Protein AF-A0A1E5V3C4-F1 (afdb_monomer)

Foldseek 3Di:
DEDLLLLQLLLLVLVVLCCQAFVDVQRKDQQAQAPVQFDADPVGRTDGHDSVVMDGDHPPDQWDPDQDPPDGYDPLLAQPCCVPRVIGGLLSVLQSSLLSLLCSFQVADQQDGPLDDPPDRHGSLVVCVVCVVVVNNLVSGHPVHDDPPCSVLSVQSNVLSNLSNDNDSVSRDGSVVSSVSSVVSSVVVPPPPPCDDDGDDDDDDDDDDDDDDDDDDD

pLDDT: mean 85.02, std 18.72, range [31.5, 98.81]

Secondary structure (DSSP, 8-state):
--HHHHHHHHHHHHHHHHIIIIISSSEEE-S--SGGGEEE-TT--EEE--GGG-EEEPTT-SSB-----S--SSTTTS-TTHHHH--B-HHHHHHHHHHHHHHHHH--BTTB-TTS-TT--S-HHHHHHHHHHTT-GGGGS-TTT--TTTHHHHHHHHHHHHHHT-SSGGGSPPHHHHHHHHHHHTGGGT---TT---PPP---S-------------

Solvent-accessible surface area (backbone atoms only — not comparable to full-atom values): 12877 Å² total; per-residue (Å²): 135,58,58,72,60,47,51,48,33,52,31,37,44,28,46,56,52,18,40,31,58,72,66,42,85,57,22,41,42,48,54,36,45,43,68,88,24,50,42,65,50,99,84,56,52,42,40,86,49,68,62,87,66,37,45,76,38,60,86,86,53,86,53,44,90,50,86,57,93,76,82,58,46,51,87,63,26,56,39,78,55,42,85,76,65,50,48,53,38,69,47,38,41,32,19,7,46,14,45,40,42,44,29,62,52,32,73,40,44,45,69,47,49,83,89,50,63,92,85,64,84,58,37,38,68,55,50,50,52,51,26,50,77,68,77,40,51,76,76,54,49,32,75,90,57,63,54,96,92,38,56,70,49,53,53,52,51,50,51,53,18,52,40,23,52,43,85,54,56,88,73,22,59,53,44,57,55,49,23,53,56,43,44,62,66,43,58,91,70,62,70,83,70,89,74,68,87,80,73,78,80,82,83,76,78,84,84,88,82,79,95,79,82,89,80,82,83,135

Organism: NCBI:txid888268

Structure (mmCIF, N/CA/C/O backbone):
data_AF-A0A1E5V3C4-F1
#
_entry.id   AF-A0A1E5V3C4-F1
#
loop_
_atom_site.group_PDB
_atom_site.id
_atom_site.type_symbol
_atom_site.label_atom_id
_atom_site.label_alt_id
_atom_site.label_comp_id
_atom_site.label_asym_id
_atom_site.label_entity_id
_atom_site.label_seq_id
_atom_site.pdbx_PDB_ins_code
_atom_site.Cartn_x
_atom_site.Cartn_y
_atom_site.Cartn_z
_atom_site.occupancy
_atom_site.B_iso_or_equiv
_atom_site.auth_seq_id
_atom_site.auth_comp_id
_atom_site.auth_asym_id
_atom_site.auth_atom_id
_atom_site.pdbx_PDB_model_num
ATOM 1 N N . MET A 1 1 ? -16.713 -3.053 4.150 1.00 86.44 1 MET A N 1
ATOM 2 C CA . MET A 1 1 ? -15.828 -4.227 4.036 1.00 86.44 1 MET A CA 1
ATOM 3 C C . MET A 1 1 ? -15.227 -4.478 5.402 1.00 86.44 1 MET A C 1
ATOM 5 O O . MET A 1 1 ? -14.669 -3.540 5.969 1.00 86.44 1 MET A O 1
ATOM 9 N N . ASP A 1 2 ? -15.422 -5.675 5.941 1.00 92.75 2 ASP A N 1
ATOM 10 C CA . ASP A 1 2 ? -14.877 -6.093 7.232 1.00 92.75 2 ASP A CA 1
ATOM 11 C C . ASP A 1 2 ? -13.377 -6.410 7.128 1.00 92.75 2 ASP A C 1
ATOM 13 O O . ASP A 1 2 ? -12.792 -6.429 6.042 1.00 92.75 2 ASP A O 1
ATOM 17 N N . TRP A 1 3 ? -12.733 -6.609 8.277 1.00 95.25 3 TRP A N 1
ATOM 18 C CA . TRP A 1 3 ? -11.285 -6.791 8.347 1.00 95.25 3 TRP A CA 1
ATOM 19 C C . TRP A 1 3 ? -10.759 -8.022 7.583 1.00 95.25 3 TRP A C 1
ATOM 21 O O . TRP A 1 3 ? -9.830 -7.847 6.790 1.00 95.25 3 TRP A O 1
ATOM 31 N N . PRO A 1 4 ? -11.334 -9.235 7.729 1.00 94.56 4 PRO A N 1
ATOM 32 C CA . PRO A 1 4 ? -10.811 -10.421 7.048 1.00 94.56 4 PRO A CA 1
ATOM 33 C C . PRO A 1 4 ? -10.769 -10.258 5.527 1.00 94.56 4 PRO A C 1
ATOM 35 O O . PRO A 1 4 ? -9.802 -10.663 4.884 1.00 94.56 4 PRO A O 1
ATOM 38 N N . LEU A 1 5 ? -11.783 -9.608 4.949 1.00 94.62 5 LEU A N 1
ATOM 39 C CA . LEU A 1 5 ? -11.832 -9.355 3.517 1.00 94.62 5 LEU A CA 1
ATOM 40 C C . LEU A 1 5 ? -10.774 -8.329 3.073 1.00 94.62 5 LEU A C 1
ATOM 42 O O . LEU A 1 5 ? -10.078 -8.565 2.087 1.00 94.62 5 LEU A O 1
ATOM 46 N N . ARG A 1 6 ? -10.574 -7.235 3.824 1.00 97.06 6 ARG A N 1
ATOM 47 C CA . ARG A 1 6 ? -9.495 -6.266 3.533 1.00 97.06 6 ARG A CA 1
ATOM 48 C C . ARG A 1 6 ? -8.113 -6.919 3.596 1.00 97.06 6 ARG A C 1
ATOM 50 O O . ARG A 1 6 ? -7.274 -6.672 2.730 1.00 97.06 6 ARG A O 1
ATOM 57 N N . LEU A 1 7 ? -7.896 -7.790 4.581 1.00 96.75 7 LEU A N 1
ATOM 58 C CA . LEU A 1 7 ? -6.654 -8.542 4.730 1.00 96.75 7 LEU A CA 1
ATOM 59 C C . LEU A 1 7 ? -6.430 -9.514 3.559 1.00 96.75 7 LEU A C 1
ATOM 61 O O . LEU A 1 7 ? -5.334 -9.535 3.001 1.00 96.75 7 LEU A O 1
ATOM 65 N N . ARG A 1 8 ? -7.465 -10.255 3.131 1.00 96.06 8 ARG A N 1
ATOM 66 C CA . ARG A 1 8 ? -7.409 -11.146 1.954 1.00 96.06 8 ARG A CA 1
ATOM 67 C C . ARG A 1 8 ? -7.017 -10.388 0.687 1.00 96.06 8 ARG A C 1
ATOM 69 O O . ARG A 1 8 ? -6.144 -10.846 -0.046 1.00 96.06 8 ARG A O 1
ATOM 76 N N . ILE A 1 9 ? -7.599 -9.207 0.464 1.00 97.44 9 ILE A N 1
ATOM 77 C CA . ILE A 1 9 ? -7.266 -8.344 -0.680 1.00 97.44 9 ILE A CA 1
ATOM 78 C C . ILE A 1 9 ? -5.795 -7.924 -0.633 1.00 97.44 9 ILE A C 1
ATOM 80 O O . ILE A 1 9 ? -5.084 -8.073 -1.626 1.00 97.44 9 ILE A O 1
ATOM 84 N N . GLY A 1 10 ? -5.315 -7.449 0.523 1.00 98.06 10 GLY A N 1
ATOM 85 C CA . GLY A 1 10 ? -3.912 -7.068 0.701 1.00 98.06 10 GLY A CA 1
ATOM 86 C C . GLY A 1 10 ? -2.947 -8.230 0.439 1.00 98.06 10 GLY A C 1
ATOM 87 O O . GLY A 1 10 ? -1.969 -8.067 -0.290 1.00 98.06 10 GLY A O 1
ATOM 88 N N . ILE A 1 11 ? -3.246 -9.419 0.974 1.00 97.75 11 ILE A N 1
ATOM 89 C CA . ILE A 1 11 ? -2.436 -10.631 0.778 1.00 97.75 11 ILE A CA 1
ATOM 90 C C . ILE A 1 11 ? -2.419 -11.055 -0.693 1.00 97.75 11 ILE A C 1
ATOM 92 O O . ILE A 1 11 ? -1.345 -11.293 -1.246 1.00 97.75 11 ILE A O 1
ATOM 96 N N . GLY A 1 12 ? -3.580 -11.144 -1.345 1.00 96.50 12 GLY A N 1
ATOM 97 C CA . GLY A 1 12 ? -3.661 -11.594 -2.734 1.00 96.50 12 GLY A CA 1
ATOM 98 C C . GLY A 1 12 ? -3.030 -10.601 -3.718 1.00 96.50 12 GLY A C 1
ATOM 99 O O . GLY A 1 12 ? -2.317 -11.012 -4.634 1.00 96.50 12 GLY A O 1
ATOM 100 N N . ALA A 1 13 ? -3.184 -9.294 -3.486 1.00 98.00 13 ALA A N 1
ATOM 101 C CA . ALA A 1 13 ? -2.491 -8.271 -4.268 1.00 98.00 13 ALA A CA 1
ATOM 102 C C . ALA A 1 13 ? -0.964 -8.337 -4.069 1.00 98.00 13 ALA A C 1
ATOM 104 O O . ALA A 1 13 ? -0.219 -8.298 -5.052 1.00 98.00 13 ALA A O 1
ATOM 105 N N . ALA A 1 14 ? -0.485 -8.525 -2.830 1.00 98.12 14 ALA A N 1
ATOM 106 C CA . ALA A 1 14 ? 0.939 -8.743 -2.567 1.00 98.12 14 ALA A CA 1
ATOM 107 C C . ALA A 1 14 ? 1.468 -9.989 -3.277 1.00 98.12 14 ALA A C 1
ATOM 109 O O . ALA A 1 14 ? 2.540 -9.938 -3.874 1.00 98.12 14 ALA A O 1
ATOM 110 N N . LYS A 1 15 ? 0.706 -11.087 -3.255 1.00 97.06 15 LYS A N 1
ATOM 111 C CA . LYS A 1 15 ? 1.045 -12.336 -3.942 1.00 97.06 15 LYS A CA 1
ATOM 112 C C . LYS A 1 15 ? 1.200 -12.124 -5.446 1.00 97.06 15 LYS A C 1
ATOM 114 O O . LYS A 1 15 ? 2.219 -12.503 -6.017 1.00 97.06 15 LYS A O 1
ATOM 119 N N . GLY A 1 16 ? 0.218 -11.489 -6.086 1.00 96.50 16 GLY A N 1
ATOM 120 C CA . GLY A 1 16 ? 0.270 -11.202 -7.520 1.00 96.50 16 GLY A CA 1
ATOM 121 C C . GLY A 1 16 ? 1.479 -10.342 -7.889 1.00 96.50 16 GLY A C 1
ATOM 122 O O . GLY A 1 16 ? 2.198 -10.646 -8.837 1.00 96.50 16 GLY A O 1
ATOM 123 N N . LEU A 1 17 ? 1.764 -9.302 -7.107 1.00 97.25 17 LEU A N 1
ATOM 124 C CA . LEU A 1 17 ? 2.879 -8.402 -7.389 1.00 97.25 17 LEU A CA 1
ATOM 125 C C . LEU A 1 17 ? 4.241 -9.044 -7.059 1.00 97.25 17 LEU A C 1
ATOM 127 O O . LEU A 1 17 ? 5.215 -8.832 -7.780 1.00 97.25 17 LEU A O 1
ATOM 131 N N . ALA A 1 18 ? 4.305 -9.907 -6.041 1.00 97.00 18 ALA A N 1
ATOM 132 C CA . ALA A 1 18 ? 5.476 -10.731 -5.762 1.00 97.00 18 ALA A CA 1
ATOM 133 C C . ALA A 1 18 ? 5.775 -11.697 -6.919 1.00 97.00 18 ALA A C 1
ATOM 135 O O . ALA A 1 18 ? 6.933 -11.815 -7.318 1.00 97.00 18 ALA A O 1
ATOM 136 N N . TYR A 1 19 ? 4.751 -12.316 -7.514 1.00 96.06 19 TYR A N 1
ATOM 137 C CA . TYR A 1 19 ? 4.909 -13.153 -8.707 1.00 96.06 19 TYR A CA 1
ATOM 138 C C . TYR A 1 19 ? 5.533 -12.368 -9.873 1.00 96.06 19 TYR A C 1
ATOM 140 O O . TYR A 1 19 ? 6.520 -12.812 -10.464 1.00 96.06 19 TYR A O 1
ATOM 148 N N . LEU A 1 20 ? 5.027 -11.160 -10.150 1.00 94.94 20 LEU A N 1
ATOM 149 C CA . LEU A 1 20 ? 5.551 -10.286 -11.209 1.00 94.94 20 LEU A CA 1
ATOM 150 C C . LEU A 1 20 ? 7.029 -9.919 -11.005 1.00 94.94 20 LEU A C 1
ATOM 152 O O . LEU A 1 20 ? 7.802 -9.893 -11.965 1.00 94.94 20 LEU A O 1
ATOM 156 N N . HIS A 1 21 ? 7.429 -9.633 -9.764 1.00 93.94 21 HIS A N 1
ATOM 157 C CA . HIS A 1 21 ? 8.784 -9.171 -9.442 1.00 93.94 21 HIS A CA 1
ATOM 158 C C . HIS A 1 21 ? 9.803 -10.297 -9.279 1.00 93.94 21 HIS A C 1
ATOM 160 O O . HIS A 1 21 ? 10.982 -10.084 -9.561 1.00 93.94 21 HIS A O 1
ATOM 166 N N . HIS A 1 22 ? 9.382 -11.459 -8.782 1.00 92.88 22 HIS A N 1
ATOM 167 C CA . HIS A 1 22 ? 10.299 -12.495 -8.297 1.00 92.88 22 HIS A CA 1
ATOM 168 C C . HIS A 1 22 ? 10.196 -13.825 -9.048 1.00 92.88 22 HIS A C 1
ATOM 170 O O . HIS A 1 22 ? 11.161 -14.585 -9.032 1.00 92.88 22 HIS A O 1
ATOM 176 N N . THR A 1 23 ? 9.069 -14.108 -9.706 1.00 91.31 23 THR A N 1
ATOM 177 C CA . THR A 1 23 ? 8.834 -15.389 -10.393 1.00 91.31 23 THR A CA 1
ATOM 178 C C . THR A 1 23 ? 8.856 -15.240 -11.913 1.00 91.31 23 THR A C 1
ATOM 180 O O . THR A 1 23 ? 9.397 -16.104 -12.600 1.00 91.31 23 THR A O 1
ATOM 183 N N . CYS A 1 24 ? 8.328 -14.140 -12.457 1.00 90.75 24 CYS A N 1
ATOM 184 C CA . CYS A 1 24 ? 8.414 -13.865 -13.891 1.00 90.75 24 CYS A CA 1
ATOM 185 C C . CYS A 1 24 ? 9.869 -13.682 -14.355 1.00 90.75 24 CYS A C 1
ATOM 187 O O . CYS A 1 24 ? 10.650 -12.953 -13.737 1.00 90.75 24 CYS A O 1
ATOM 189 N N . ASN A 1 25 ? 10.205 -14.289 -15.497 1.00 87.25 25 ASN A N 1
ATOM 190 C CA . ASN A 1 25 ? 11.476 -14.097 -16.186 1.00 87.25 25 ASN A CA 1
ATOM 191 C C . ASN A 1 25 ? 11.227 -13.800 -17.679 1.00 87.25 25 ASN A C 1
ATOM 193 O O . ASN A 1 25 ? 10.811 -14.709 -18.400 1.00 87.25 25 ASN A O 1
ATOM 197 N N . PRO A 1 26 ? 11.475 -12.568 -18.165 1.00 87.75 26 PRO A N 1
ATOM 198 C CA . PRO A 1 26 ? 11.986 -11.400 -17.433 1.00 87.75 26 PRO A CA 1
ATOM 199 C C . PRO A 1 26 ? 11.013 -10.862 -16.368 1.00 87.75 26 PRO A C 1
ATOM 201 O O . PRO A 1 26 ? 9.799 -11.051 -16.468 1.00 87.75 26 PRO A O 1
ATOM 204 N N . ARG A 1 27 ? 11.549 -10.168 -15.353 1.00 89.88 27 ARG A N 1
ATOM 205 C CA . ARG A 1 27 ? 10.743 -9.564 -14.274 1.00 89.88 27 ARG A CA 1
ATOM 206 C C . ARG A 1 27 ? 9.827 -8.484 -14.842 1.00 89.88 27 ARG A C 1
ATOM 208 O O . ARG A 1 27 ? 10.223 -7.760 -15.753 1.00 89.88 27 ARG A O 1
ATOM 215 N N . VAL A 1 28 ? 8.636 -8.324 -14.274 1.00 92.56 28 VAL A N 1
ATOM 216 C CA . VAL A 1 28 ? 7.643 -7.340 -14.731 1.00 92.56 28 VAL A CA 1
ATOM 217 C C . VAL A 1 28 ? 7.507 -6.222 -13.700 1.00 92.56 28 VAL A C 1
ATOM 219 O O . VAL A 1 28 ? 7.137 -6.484 -12.562 1.00 92.56 28 VAL A O 1
ATOM 222 N N . LEU A 1 29 ? 7.758 -4.971 -14.097 1.00 92.19 29 LEU A N 1
ATOM 223 C CA . LEU A 1 29 ? 7.368 -3.789 -13.317 1.00 92.19 29 LEU A CA 1
ATOM 224 C C . LEU A 1 29 ? 5.994 -3.319 -13.755 1.00 92.19 29 LEU A C 1
ATOM 226 O O . LEU A 1 29 ? 5.799 -3.086 -14.946 1.00 92.19 29 LEU A O 1
ATOM 230 N N . HIS A 1 30 ? 5.076 -3.127 -12.812 1.00 93.81 30 HIS A N 1
ATOM 231 C CA . HIS A 1 30 ? 3.715 -2.690 -13.101 1.00 93.81 30 HIS A CA 1
ATOM 232 C C . HIS A 1 30 ? 3.638 -1.181 -13.363 1.00 93.81 30 HIS A C 1
ATOM 234 O O . HIS A 1 30 ? 3.033 -0.746 -14.339 1.00 93.81 30 HIS A O 1
ATOM 240 N N . ARG A 1 31 ? 4.292 -0.372 -12.517 1.00 91.62 31 ARG A N 1
ATOM 241 C CA . ARG A 1 31 ? 4.426 1.098 -12.598 1.00 91.62 31 ARG A CA 1
ATOM 242 C C . ARG A 1 31 ? 3.137 1.911 -12.429 1.00 91.62 31 ARG A C 1
ATOM 244 O O . ARG A 1 31 ? 3.209 3.138 -12.382 1.00 91.62 31 ARG A O 1
ATOM 251 N N . ASN A 1 32 ? 1.988 1.246 -12.322 1.00 91.31 32 ASN A N 1
ATOM 252 C CA . ASN A 1 32 ? 0.683 1.860 -12.062 1.00 91.31 32 ASN A CA 1
ATOM 253 C C . ASN A 1 32 ? -0.120 1.122 -10.979 1.00 91.31 32 ASN A C 1
ATOM 255 O O . ASN A 1 32 ? -1.287 0.814 -11.175 1.00 91.31 32 ASN A O 1
ATOM 259 N N . ILE A 1 33 ? 0.505 0.713 -9.874 1.00 96.56 33 ILE A N 1
ATOM 260 C CA . ILE A 1 33 ? -0.264 0.073 -8.795 1.00 96.56 33 ILE A CA 1
ATOM 261 C C . ILE A 1 33 ? -1.124 1.133 -8.094 1.00 96.56 33 ILE A C 1
ATOM 263 O O . ILE A 1 33 ? -0.617 2.161 -7.657 1.00 96.56 33 ILE A O 1
ATOM 267 N N . SER A 1 34 ? -2.425 0.871 -7.997 1.00 96.38 34 SER A N 1
ATOM 268 C CA . SER A 1 34 ? -3.397 1.664 -7.238 1.00 96.38 34 SER A CA 1
ATOM 269 C C . SER A 1 34 ? -4.603 0.797 -6.871 1.00 96.38 34 SER A C 1
ATOM 271 O O . SER A 1 34 ? -4.763 -0.298 -7.423 1.00 96.38 34 SER A O 1
ATOM 273 N N . SER A 1 35 ? -5.493 1.285 -6.002 1.00 96.19 35 SER A N 1
ATOM 274 C CA . SER A 1 35 ? -6.746 0.581 -5.697 1.00 96.19 35 SER A CA 1
ATOM 275 C C . SER A 1 35 ? -7.656 0.407 -6.923 1.00 96.19 35 SER A C 1
ATOM 277 O O . SER A 1 35 ? -8.392 -0.572 -6.997 1.00 96.19 35 SER A O 1
ATOM 279 N N . LYS A 1 36 ? -7.557 1.278 -7.941 1.00 95.19 36 LYS A N 1
ATOM 280 C CA . LYS A 1 36 ? -8.301 1.149 -9.213 1.00 95.19 36 LYS A CA 1
ATOM 281 C C . LYS A 1 36 ? -7.826 -0.026 -10.070 1.00 95.19 36 LYS A C 1
ATOM 283 O O . LYS A 1 36 ? -8.580 -0.521 -10.901 1.00 95.19 36 LYS A O 1
ATOM 288 N N . CYS A 1 37 ? -6.576 -0.444 -9.884 1.00 94.50 37 CYS A N 1
ATOM 289 C CA . CYS A 1 37 ? -5.932 -1.491 -10.672 1.00 94.50 37 CYS A CA 1
ATOM 290 C C . CYS A 1 37 ? -6.059 -2.874 -10.014 1.00 94.50 37 CYS A C 1
ATOM 292 O O . CYS A 1 37 ? -5.666 -3.870 -10.621 1.00 94.50 37 CYS A O 1
ATOM 294 N N . ILE A 1 38 ? -6.601 -2.953 -8.794 1.00 96.81 38 ILE A N 1
ATOM 295 C CA . ILE A 1 38 ? -6.857 -4.205 -8.074 1.00 96.81 38 ILE A CA 1
ATOM 296 C C . ILE A 1 38 ? -8.356 -4.485 -8.147 1.00 96.81 38 ILE A C 1
ATOM 298 O O . ILE A 1 38 ? -9.151 -3.944 -7.383 1.00 96.81 38 ILE A O 1
ATOM 302 N N . LEU A 1 39 ? -8.740 -5.322 -9.107 1.00 97.31 39 LEU A N 1
ATOM 303 C CA . LEU A 1 39 ? -10.125 -5.737 -9.305 1.00 97.31 39 LEU A CA 1
ATOM 304 C C . LEU A 1 39 ? -10.455 -6.902 -8.378 1.00 97.31 39 LEU A C 1
ATOM 306 O O . LEU A 1 39 ? -9.569 -7.670 -8.019 1.00 97.31 39 LEU A O 1
ATOM 310 N N . LEU A 1 40 ? -11.725 -7.050 -8.021 1.00 96.25 40 LEU A N 1
ATOM 311 C CA . LEU A 1 40 ? -12.220 -8.178 -7.236 1.00 96.25 40 LEU A CA 1
ATOM 312 C C . LEU A 1 40 ? -13.148 -9.004 -8.125 1.00 96.25 40 LEU A C 1
ATOM 314 O O . LEU A 1 40 ? -13.996 -8.426 -8.808 1.00 96.25 40 LEU A O 1
ATOM 318 N N . ASP A 1 41 ? -12.963 -10.321 -8.144 1.00 94.25 41 ASP A N 1
ATOM 319 C CA . ASP A 1 41 ? -13.917 -11.234 -8.781 1.00 94.25 41 ASP A CA 1
ATOM 320 C C . ASP A 1 41 ? -15.113 -11.546 -7.858 1.00 94.25 41 ASP A C 1
ATOM 322 O O . ASP A 1 41 ? -15.246 -10.969 -6.774 1.00 94.25 41 ASP A O 1
ATOM 326 N N . ASP A 1 42 ? -16.002 -12.439 -8.301 1.00 93.50 42 ASP A N 1
ATOM 327 C CA . ASP A 1 42 ? -17.227 -12.802 -7.573 1.00 93.50 42 ASP A CA 1
ATOM 328 C C . ASP A 1 42 ? -16.945 -13.437 -6.195 1.00 93.50 42 ASP A C 1
ATOM 330 O O . ASP A 1 42 ? -17.777 -13.345 -5.291 1.00 93.50 42 ASP A O 1
ATOM 334 N N . ASP A 1 43 ? -15.755 -14.019 -6.006 1.00 90.00 43 ASP A N 1
ATOM 335 C CA . ASP A 1 43 ? -15.293 -14.603 -4.740 1.00 90.00 43 ASP A CA 1
ATOM 336 C C . ASP A 1 43 ? -14.475 -13.614 -3.892 1.00 90.00 43 ASP A C 1
ATOM 338 O O . ASP A 1 43 ? -13.926 -13.976 -2.840 1.00 90.00 43 ASP A O 1
ATOM 342 N N . TYR A 1 44 ? -14.405 -12.356 -4.334 1.00 8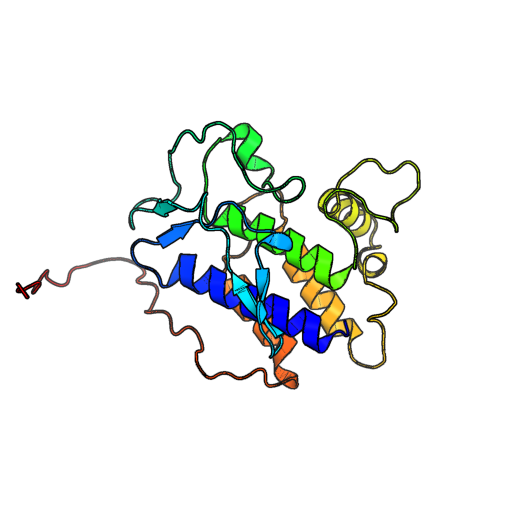9.56 44 TYR A N 1
ATOM 343 C CA . TYR A 1 44 ? -13.557 -11.294 -3.809 1.00 89.56 44 TYR A CA 1
ATOM 344 C C . TYR A 1 44 ? -12.053 -11.618 -3.816 1.00 89.56 44 TYR A C 1
ATOM 346 O O . TYR A 1 44 ? -11.294 -11.111 -2.980 1.00 89.56 44 TYR A O 1
ATOM 354 N N . GLU A 1 45 ? -11.594 -12.445 -4.753 1.00 91.44 45 GLU A N 1
ATOM 355 C CA . GLU A 1 45 ? -10.166 -12.642 -4.979 1.00 91.44 45 GLU A CA 1
ATOM 356 C C . GLU A 1 45 ? -9.588 -11.454 -5.768 1.00 91.44 45 GLU A C 1
ATOM 358 O O . GLU A 1 45 ? -10.102 -11.105 -6.839 1.00 91.44 45 GLU A O 1
ATOM 363 N N . PRO A 1 46 ? -8.510 -10.812 -5.276 1.00 95.25 46 PRO A N 1
ATOM 364 C CA . PRO A 1 46 ? -7.916 -9.669 -5.953 1.00 95.25 46 PRO A CA 1
ATOM 365 C C . PRO A 1 46 ? -7.169 -10.086 -7.228 1.00 95.25 46 PRO A C 1
ATOM 367 O O . PRO A 1 46 ? -6.358 -11.015 -7.228 1.00 95.25 46 PRO A O 1
ATOM 370 N N . LYS A 1 47 ? -7.384 -9.345 -8.317 1.00 96.06 47 LYS A N 1
ATOM 371 C CA . LYS A 1 47 ? -6.693 -9.486 -9.605 1.00 96.06 47 LYS A CA 1
ATOM 372 C C . LYS A 1 47 ? -6.018 -8.168 -9.972 1.00 96.06 47 LYS A C 1
ATOM 374 O O . LYS A 1 47 ? -6.668 -7.125 -10.031 1.00 96.06 47 LYS A O 1
ATOM 379 N N . ILE A 1 48 ? -4.717 -8.218 -10.248 1.00 96.88 48 ILE A N 1
ATOM 380 C CA . ILE A 1 48 ? -3.968 -7.059 -10.749 1.00 96.88 48 ILE A CA 1
ATOM 381 C C . ILE A 1 48 ? -4.328 -6.843 -12.223 1.00 96.88 48 ILE A C 1
ATOM 383 O O . ILE A 1 48 ? -4.353 -7.790 -13.010 1.00 96.88 48 ILE A O 1
ATOM 387 N N . SER A 1 49 ? -4.606 -5.598 -12.587 1.00 96.00 49 SER A N 1
ATOM 388 C CA . SER A 1 49 ? -5.017 -5.158 -13.921 1.00 96.00 49 SER A CA 1
ATOM 389 C C . SER A 1 49 ? -4.282 -3.874 -14.323 1.00 96.00 49 SER A C 1
ATOM 391 O O . SER A 1 49 ? -3.534 -3.3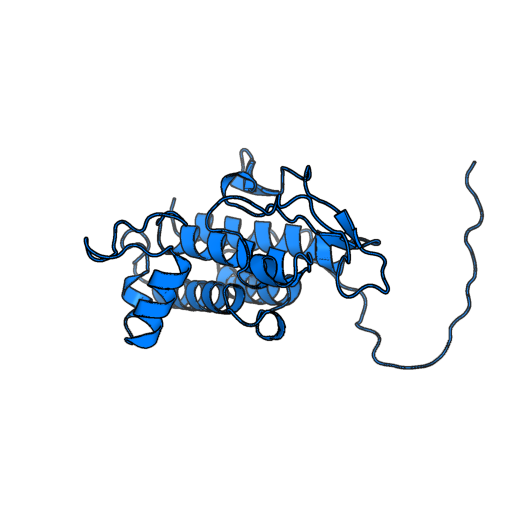19 -13.529 1.00 96.00 49 SER A O 1
ATOM 393 N N . ASP A 1 50 ? -4.526 -3.386 -15.541 1.00 92.00 50 ASP A N 1
ATOM 394 C CA . ASP A 1 50 ? -3.952 -2.139 -16.072 1.00 92.00 50 ASP A CA 1
ATOM 395 C C . ASP A 1 50 ? -2.417 -2.139 -16.236 1.00 92.00 50 ASP A C 1
ATOM 397 O O . ASP A 1 50 ? -1.675 -1.272 -15.770 1.00 92.00 50 ASP A O 1
ATOM 401 N N . PHE A 1 51 ? -1.935 -3.114 -17.007 1.00 92.38 51 PHE A N 1
ATOM 402 C CA . PHE A 1 51 ? -0.528 -3.256 -17.385 1.00 92.38 51 PHE A CA 1
ATOM 403 C C . PHE A 1 51 ? -0.084 -2.281 -18.499 1.00 92.38 51 PHE A C 1
ATOM 405 O O . PHE A 1 51 ? 0.967 -2.486 -19.106 1.00 92.38 51 PHE A O 1
ATOM 412 N N . GLY A 1 52 ? -0.837 -1.212 -18.799 1.00 87.19 52 GLY A N 1
ATOM 413 C CA . GLY A 1 52 ? -0.506 -0.276 -19.888 1.00 87.19 52 GLY A CA 1
ATOM 414 C C . GLY A 1 52 ? 0.851 0.421 -19.704 1.00 87.19 52 GLY A C 1
ATOM 415 O O . GLY A 1 52 ? 1.598 0.656 -20.661 1.00 87.19 52 GLY A O 1
ATOM 416 N N . LEU A 1 53 ? 1.226 0.676 -18.447 1.00 84.81 53 LEU A N 1
ATOM 417 C CA . LEU A 1 53 ? 2.538 1.216 -18.084 1.00 84.81 53 LEU A CA 1
ATOM 418 C C . LEU A 1 53 ? 3.573 0.131 -17.759 1.00 84.81 53 LEU A C 1
ATOM 420 O O . LEU A 1 53 ? 4.744 0.464 -17.550 1.00 84.81 53 LEU A O 1
ATOM 424 N N . ALA A 1 54 ? 3.198 -1.149 -17.768 1.00 89.81 54 ALA A N 1
ATOM 425 C CA . ALA A 1 54 ? 4.086 -2.218 -17.346 1.00 89.81 54 ALA A CA 1
ATOM 426 C C . ALA A 1 54 ? 5.273 -2.399 -18.301 1.00 89.81 54 ALA A C 1
ATOM 428 O O . ALA A 1 54 ? 5.189 -2.117 -19.502 1.00 89.81 54 ALA A O 1
ATOM 429 N N . ARG A 1 55 ? 6.416 -2.839 -17.773 1.00 88.12 55 ARG A N 1
ATOM 430 C CA . ARG A 1 55 ? 7.649 -3.051 -18.546 1.00 88.12 55 ARG A CA 1
ATOM 431 C C . ARG A 1 55 ? 8.392 -4.288 -18.062 1.00 88.12 55 ARG A C 1
ATOM 433 O O . ARG A 1 55 ? 8.404 -4.582 -16.870 1.00 88.12 55 ARG A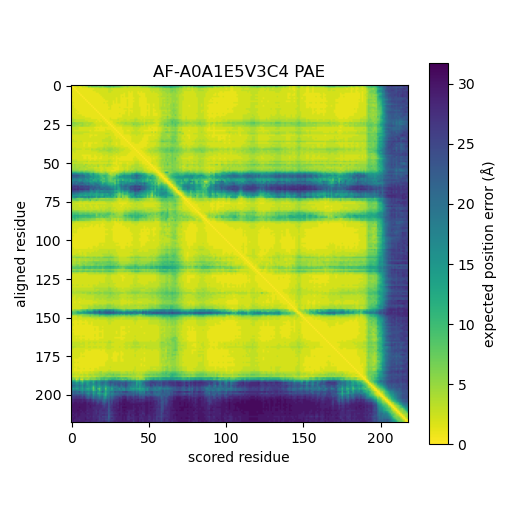 O 1
ATOM 440 N N . LEU A 1 56 ? 9.043 -4.970 -18.999 1.00 86.94 56 LEU A N 1
ATOM 441 C CA . LEU A 1 56 ? 9.932 -6.090 -18.710 1.00 86.94 56 LEU A CA 1
ATOM 442 C C . LEU A 1 56 ? 11.313 -5.551 -18.323 1.00 86.94 56 LEU A C 1
ATOM 444 O O . LEU A 1 56 ? 11.857 -4.703 -19.028 1.00 86.94 56 LEU A O 1
ATOM 448 N N . MET A 1 57 ? 11.870 -6.034 -17.216 1.00 80.06 57 MET A N 1
ATOM 449 C CA . MET A 1 57 ? 13.250 -5.769 -16.814 1.00 80.06 57 MET A CA 1
ATOM 450 C C . MET A 1 57 ? 14.155 -6.882 -17.309 1.00 80.06 57 MET A C 1
ATOM 452 O O . MET A 1 57 ? 13.841 -8.057 -17.099 1.00 80.06 57 MET A O 1
ATOM 456 N N . ASN A 1 58 ? 15.311 -6.539 -17.879 1.00 73.25 58 ASN A N 1
ATOM 457 C CA . ASN A 1 58 ? 16.310 -7.572 -18.117 1.00 73.25 58 ASN A CA 1
ATOM 458 C C . ASN A 1 58 ? 16.738 -8.179 -16.771 1.00 73.25 58 ASN A C 1
ATOM 460 O O . ASN A 1 58 ? 16.836 -7.451 -15.781 1.00 73.25 58 ASN A O 1
ATOM 464 N N . PRO A 1 59 ? 17.044 -9.486 -16.710 1.00 64.81 59 PRO A N 1
ATOM 465 C CA . PRO A 1 59 ? 17.383 -10.161 -15.454 1.00 64.81 59 PRO A CA 1
ATOM 466 C C . PRO A 1 59 ? 18.589 -9.569 -14.705 1.00 64.81 59 PRO A C 1
ATOM 468 O O . PRO A 1 59 ? 18.704 -9.748 -13.495 1.00 64.81 59 PRO A O 1
ATOM 471 N N . ILE A 1 60 ? 19.478 -8.877 -15.427 1.00 66.50 60 ILE A N 1
ATOM 472 C CA . ILE A 1 60 ? 20.711 -8.265 -14.907 1.00 66.50 60 ILE A CA 1
ATOM 473 C C . ILE A 1 60 ? 20.453 -6.835 -14.391 1.00 66.50 60 ILE A C 1
ATOM 475 O O . ILE A 1 60 ? 21.217 -6.311 -13.580 1.00 66.50 60 ILE A O 1
ATOM 479 N N . ASP A 1 61 ? 19.356 -6.204 -14.814 1.00 67.50 61 ASP A N 1
ATOM 480 C CA . ASP A 1 61 ? 19.063 -4.817 -14.479 1.00 67.50 61 ASP A CA 1
ATOM 481 C C . ASP A 1 61 ? 18.453 -4.710 -13.073 1.00 67.50 61 ASP A C 1
ATOM 483 O O . ASP A 1 61 ? 17.485 -5.386 -12.720 1.00 67.50 61 ASP A O 1
ATOM 487 N N . THR A 1 62 ? 18.985 -3.800 -12.256 1.00 67.25 62 THR A N 1
ATOM 488 C CA . THR A 1 62 ? 18.399 -3.460 -10.943 1.00 67.25 62 THR A CA 1
ATOM 489 C C . THR A 1 62 ? 17.318 -2.379 -11.041 1.00 67.25 62 THR A C 1
ATOM 491 O O . THR A 1 62 ? 16.573 -2.145 -10.088 1.00 67.25 62 THR A O 1
ATOM 494 N N . HIS A 1 63 ? 17.223 -1.716 -12.192 1.00 64.00 63 HIS A N 1
ATOM 495 C CA . HIS A 1 63 ? 16.316 -0.611 -12.485 1.00 64.00 63 HIS A CA 1
ATOM 496 C C . HIS A 1 63 ? 16.082 -0.522 -13.995 1.00 64.00 63 HIS A C 1
ATOM 498 O O . HIS A 1 63 ? 16.940 -0.920 -14.777 1.00 64.00 63 HIS A O 1
ATOM 504 N N . LEU A 1 64 ? 14.941 0.030 -14.414 1.00 62.19 64 LEU A N 1
ATOM 505 C CA . LEU A 1 64 ? 14.746 0.391 -15.816 1.00 62.19 64 LEU A CA 1
ATOM 506 C C . LEU A 1 64 ? 15.216 1.823 -16.045 1.00 62.19 64 LEU A C 1
ATOM 508 O O . LEU A 1 64 ? 14.575 2.779 -15.605 1.00 62.19 64 LEU A O 1
ATOM 512 N N . SER A 1 65 ? 16.302 1.961 -16.804 1.00 55.38 65 SER A N 1
ATOM 513 C CA . SER A 1 65 ? 16.822 3.231 -17.333 1.00 55.38 65 SER A CA 1
ATOM 514 C C . SER A 1 65 ? 15.970 3.779 -18.484 1.00 55.38 65 SER A C 1
ATOM 516 O O . SER A 1 65 ? 16.488 4.334 -19.450 1.00 55.38 65 SER A O 1
ATOM 518 N N . THR A 1 66 ? 14.654 3.585 -18.443 1.00 52.44 66 THR A N 1
ATOM 519 C CA . THR A 1 66 ? 13.756 4.154 -19.444 1.00 52.44 66 THR A CA 1
ATOM 520 C C . THR A 1 66 ? 13.363 5.548 -18.995 1.00 52.44 66 THR A C 1
ATOM 522 O O . THR A 1 66 ? 12.686 5.680 -17.978 1.00 52.44 66 THR A O 1
ATOM 525 N N . PHE A 1 67 ? 13.746 6.568 -19.769 1.00 47.97 67 PHE A N 1
ATOM 526 C CA . PHE A 1 67 ? 13.063 7.859 -19.760 1.00 47.97 67 PHE A CA 1
ATOM 527 C C . PHE A 1 67 ? 11.576 7.580 -19.986 1.00 47.97 67 PHE A C 1
ATOM 529 O O . PHE A 1 67 ? 11.147 7.211 -21.078 1.00 47.97 67 PHE A O 1
ATOM 536 N N . VAL A 1 68 ? 10.799 7.659 -18.916 1.00 52.22 68 VAL A N 1
ATOM 537 C CA . VAL A 1 68 ? 9.347 7.634 -18.994 1.00 52.22 68 VAL A CA 1
ATOM 538 C C . VAL A 1 68 ? 8.919 9.055 -19.344 1.00 52.22 68 VAL A C 1
ATOM 540 O O . VAL A 1 68 ? 9.472 9.995 -18.777 1.00 52.22 68 VAL A O 1
ATOM 543 N N . ASN A 1 69 ? 7.942 9.241 -20.234 1.00 55.31 69 ASN A N 1
ATOM 544 C CA . ASN A 1 69 ? 7.411 10.555 -20.639 1.00 55.31 69 ASN A CA 1
ATOM 545 C C . ASN A 1 69 ? 6.676 11.315 -19.502 1.00 55.31 69 ASN A C 1
ATOM 547 O O . ASN A 1 69 ? 5.684 11.990 -19.744 1.00 55.31 69 ASN A O 1
ATOM 551 N N . GLY A 1 70 ? 7.111 11.186 -18.246 1.00 57.78 70 GLY A N 1
ATOM 552 C CA . GLY A 1 70 ? 6.449 11.747 -17.067 1.00 57.78 70 GLY A CA 1
ATOM 553 C C . GLY A 1 70 ? 5.222 10.960 -16.595 1.00 57.78 70 GLY A C 1
ATOM 554 O O . GLY A 1 70 ? 4.652 11.302 -15.566 1.00 57.78 70 GLY A O 1
ATOM 555 N N . GLU A 1 71 ? 4.829 9.896 -17.298 1.00 65.31 71 GLU A N 1
ATOM 556 C CA . GLU A 1 71 ? 3.679 9.052 -16.951 1.00 65.31 71 GLU A CA 1
ATOM 557 C C . GLU A 1 71 ? 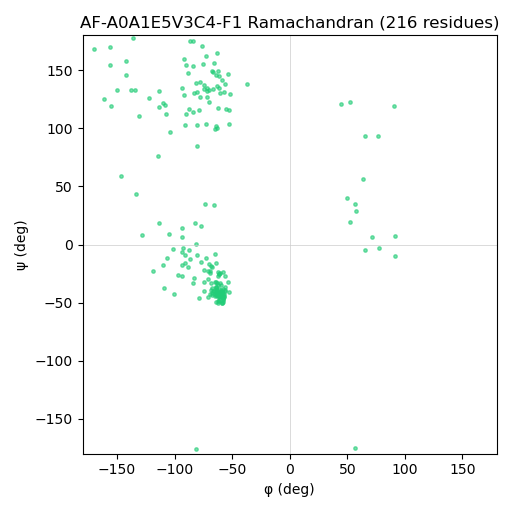4.051 8.036 -15.858 1.00 65.31 71 GLU A C 1
ATOM 559 O O . GLU A 1 71 ? 4.436 6.893 -16.131 1.00 65.31 71 GLU A O 1
ATOM 564 N N . PHE A 1 72 ? 3.973 8.469 -14.600 1.00 65.62 72 PHE A N 1
ATOM 565 C CA . PHE A 1 72 ? 4.063 7.585 -13.442 1.00 65.62 72 PHE A CA 1
ATOM 566 C C . PHE A 1 72 ? 2.738 7.558 -12.705 1.00 65.62 72 PHE A C 1
ATOM 568 O O . PHE A 1 72 ? 2.347 8.576 -12.143 1.00 65.62 72 PHE A O 1
ATOM 575 N N . GLY A 1 73 ? 2.143 6.367 -12.645 1.00 73.50 73 GLY A N 1
ATOM 576 C CA . GLY A 1 73 ? 1.116 6.012 -11.678 1.00 73.50 73 GLY A CA 1
ATOM 577 C C . GLY A 1 73 ? -0.130 6.897 -11.643 1.00 73.50 73 GLY A C 1
ATOM 578 O O . GLY A 1 73 ? -0.316 7.830 -12.422 1.00 73.50 73 GLY A O 1
ATOM 579 N N . ASP A 1 74 ? -0.981 6.597 -10.671 1.00 83.38 74 ASP A N 1
ATOM 580 C CA . ASP A 1 74 ? -2.095 7.448 -10.276 1.00 83.38 74 ASP A CA 1
ATOM 581 C C . ASP A 1 74 ? -1.656 8.428 -9.171 1.00 83.38 74 ASP A C 1
ATOM 583 O O . ASP A 1 74 ? -0.717 8.172 -8.402 1.00 83.38 74 ASP A O 1
ATOM 587 N N . LEU A 1 75 ? -2.333 9.572 -9.073 1.00 86.38 75 LEU A N 1
ATOM 588 C CA . LEU A 1 75 ? -1.993 10.618 -8.111 1.00 86.38 75 LEU A CA 1
ATOM 589 C C . LEU A 1 75 ? -2.101 10.086 -6.671 1.00 86.38 75 LEU A C 1
ATOM 591 O O . LEU A 1 75 ? -3.111 9.504 -6.285 1.00 86.38 75 LEU A O 1
ATOM 595 N N . GLY A 1 76 ? -1.058 10.312 -5.867 1.00 91.88 76 GLY A N 1
ATOM 596 C CA . GLY A 1 76 ? -0.962 9.814 -4.488 1.00 91.88 76 GLY A CA 1
ATOM 597 C C . GLY A 1 76 ? -0.280 8.448 -4.340 1.00 91.88 76 GLY A C 1
ATOM 598 O O . GLY A 1 76 ? 0.058 8.082 -3.220 1.00 91.88 76 GLY A O 1
ATOM 599 N N . TYR A 1 77 ? -0.009 7.734 -5.440 1.00 95.00 77 TYR A N 1
ATOM 600 C CA . TYR A 1 77 ? 0.681 6.432 -5.431 1.00 95.00 77 TYR A CA 1
ATOM 601 C C . TYR A 1 77 ? 2.123 6.502 -5.933 1.00 95.00 77 TYR A C 1
ATOM 603 O O . TYR A 1 77 ? 2.874 5.533 -5.814 1.00 95.00 77 TYR A O 1
ATOM 611 N N . VAL A 1 78 ? 2.515 7.627 -6.531 1.00 92.12 78 VAL A N 1
ATOM 612 C CA . VAL A 1 78 ? 3.831 7.805 -7.148 1.00 92.12 78 VAL A CA 1
ATOM 613 C C . VAL A 1 78 ? 4.912 7.878 -6.077 1.00 92.12 78 VAL A C 1
ATOM 615 O O . VAL A 1 78 ? 4.884 8.752 -5.211 1.00 92.12 78 VAL A O 1
ATOM 618 N N . ALA A 1 79 ? 5.892 6.979 -6.167 1.00 92.81 79 ALA A N 1
ATOM 619 C CA . ALA A 1 79 ? 7.019 6.954 -5.249 1.00 92.81 79 ALA A CA 1
ATOM 620 C C . ALA A 1 79 ? 7.832 8.265 -5.332 1.00 92.81 79 ALA A C 1
ATOM 622 O O . ALA A 1 79 ? 8.134 8.731 -6.437 1.00 92.81 79 ALA A O 1
ATOM 623 N N . PRO A 1 80 ? 8.223 8.867 -4.194 1.00 92.38 80 PRO A N 1
ATOM 624 C CA . PRO A 1 80 ? 8.805 10.211 -4.160 1.00 92.38 80 PRO A CA 1
ATOM 625 C C . PRO A 1 80 ? 10.128 10.319 -4.930 1.00 92.38 80 PRO A C 1
ATOM 627 O O . PRO A 1 80 ? 10.470 11.381 -5.449 1.00 92.38 80 PRO A O 1
ATOM 630 N N . GLU A 1 81 ? 10.881 9.226 -5.055 1.00 89.31 81 GLU A N 1
ATOM 631 C CA . GLU A 1 81 ? 12.129 9.211 -5.809 1.00 89.31 81 GLU A CA 1
ATOM 632 C C . GLU A 1 81 ? 11.937 9.359 -7.324 1.00 89.31 81 GLU A C 1
ATOM 634 O O . GLU A 1 81 ? 12.865 9.820 -7.990 1.00 89.31 81 GLU A O 1
ATOM 639 N N . TYR A 1 82 ? 10.761 9.028 -7.875 1.00 85.69 82 TYR A N 1
ATOM 640 C CA . TYR A 1 82 ? 10.508 9.104 -9.319 1.00 85.69 82 TYR A CA 1
ATOM 641 C C . TYR A 1 82 ? 10.580 10.537 -9.843 1.00 85.69 82 TYR A C 1
ATOM 643 O O . TYR A 1 82 ? 11.082 10.746 -10.944 1.00 85.69 82 TYR A O 1
ATOM 651 N N . ALA A 1 83 ? 10.202 11.528 -9.029 1.00 79.94 83 ALA A N 1
ATOM 652 C CA . ALA A 1 83 ? 10.344 12.942 -9.375 1.00 79.94 83 ALA A CA 1
ATOM 653 C C . ALA A 1 83 ? 11.810 13.365 -9.591 1.00 79.94 83 ALA A C 1
ATOM 655 O O . ALA A 1 83 ? 12.079 14.326 -10.307 1.00 79.94 83 ALA A O 1
ATOM 656 N N . ARG A 1 84 ? 12.766 12.652 -8.978 1.00 79.62 84 ARG A N 1
ATOM 657 C CA . ARG A 1 84 ? 14.200 12.957 -9.058 1.00 79.62 84 ARG A CA 1
ATOM 658 C C . ARG A 1 84 ? 14.938 12.066 -10.049 1.00 79.62 84 ARG A C 1
ATOM 660 O O . ARG A 1 84 ? 15.838 12.540 -10.733 1.00 79.62 84 ARG A O 1
ATOM 667 N N . THR A 1 85 ? 14.639 10.770 -10.059 1.00 78.75 85 THR A N 1
ATOM 668 C CA . THR A 1 85 ? 15.407 9.787 -10.835 1.00 78.75 85 THR A CA 1
ATOM 669 C C . THR A 1 85 ? 14.816 9.530 -12.209 1.00 78.75 85 THR A C 1
ATOM 671 O O . THR A 1 85 ? 15.560 9.126 -13.096 1.00 78.75 85 THR A O 1
ATOM 674 N N . LEU A 1 86 ? 13.499 9.711 -12.378 1.00 74.25 86 LEU A N 1
ATOM 675 C CA . LEU A 1 86 ? 12.735 9.249 -13.544 1.00 74.25 86 LEU A CA 1
ATOM 676 C C . LEU A 1 86 ? 12.942 7.750 -13.856 1.00 74.25 86 LEU A C 1
ATOM 678 O O . LEU A 1 86 ? 12.669 7.302 -14.967 1.00 74.25 86 LEU A O 1
ATOM 682 N N . MET A 1 87 ? 13.414 6.969 -12.878 1.00 80.00 87 MET A N 1
ATOM 683 C CA . MET A 1 87 ? 13.758 5.556 -13.035 1.00 80.00 87 MET A CA 1
ATOM 684 C C . MET A 1 87 ? 12.744 4.673 -12.323 1.00 80.00 87 MET A C 1
ATOM 686 O O . MET A 1 87 ? 12.615 4.727 -11.098 1.00 80.00 87 MET A O 1
ATOM 690 N N . ALA A 1 88 ? 12.080 3.807 -13.089 1.00 81.50 88 ALA A N 1
ATOM 691 C CA . ALA A 1 88 ? 11.196 2.793 -12.539 1.00 81.50 88 ALA A CA 1
ATOM 692 C C . ALA A 1 88 ? 12.004 1.651 -11.908 1.00 81.50 88 ALA A C 1
ATOM 694 O O . ALA A 1 88 ? 12.997 1.169 -12.459 1.00 81.50 88 ALA A O 1
ATOM 695 N N . THR A 1 89 ? 11.555 1.203 -10.741 1.00 89.38 89 THR A N 1
ATOM 696 C CA . THR A 1 89 ? 12.185 0.129 -9.966 1.00 89.38 89 THR A CA 1
ATOM 697 C C . THR A 1 89 ? 11.109 -0.731 -9.306 1.00 89.38 89 THR A C 1
ATOM 699 O O . THR A 1 89 ? 10.017 -0.212 -9.045 1.00 89.38 89 THR A O 1
ATOM 702 N N . PRO A 1 90 ? 11.417 -1.990 -8.933 1.00 93.12 90 PRO A N 1
ATOM 703 C CA . PRO A 1 90 ? 10.510 -2.803 -8.118 1.00 93.12 90 PRO A CA 1
ATOM 704 C C . PRO A 1 90 ? 10.082 -2.093 -6.825 1.00 93.12 90 PRO A C 1
ATOM 706 O O . PRO A 1 90 ? 8.962 -2.247 -6.355 1.00 93.12 90 PRO A O 1
ATOM 709 N N . LYS A 1 91 ? 10.958 -1.254 -6.255 1.00 95.62 91 LYS A N 1
ATOM 710 C CA . LYS A 1 91 ? 10.688 -0.513 -5.015 1.00 95.62 91 LYS A CA 1
ATOM 711 C C . LYS A 1 91 ? 9.661 0.603 -5.180 1.00 95.62 91 LYS A C 1
ATOM 713 O O . LYS A 1 91 ? 9.051 0.983 -4.183 1.00 95.62 91 LYS A O 1
ATOM 718 N N . GLY A 1 92 ? 9.452 1.122 -6.387 1.00 94.31 92 GLY A N 1
ATOM 719 C CA . GLY A 1 92 ? 8.359 2.067 -6.617 1.00 94.31 92 GLY A CA 1
ATOM 720 C C . GLY A 1 92 ? 6.997 1.374 -6.648 1.00 94.31 92 GLY A C 1
ATOM 721 O O . GLY A 1 92 ? 6.078 1.862 -6.005 1.00 94.31 92 GLY A O 1
ATOM 722 N N . ASP A 1 93 ? 6.901 0.186 -7.255 1.00 96.12 93 ASP A N 1
ATOM 723 C CA . ASP A 1 93 ? 5.705 -0.666 -7.155 1.00 96.12 93 ASP A CA 1
ATOM 724 C C . ASP A 1 93 ? 5.399 -1.032 -5.689 1.00 96.12 93 ASP A C 1
ATOM 726 O O . ASP A 1 93 ? 4.242 -0.983 -5.277 1.00 96.12 93 ASP A O 1
ATOM 730 N N . VAL A 1 94 ? 6.430 -1.323 -4.876 1.00 98.50 94 VAL A N 1
ATOM 731 C CA . VAL A 1 94 ? 6.280 -1.545 -3.420 1.00 98.50 94 VAL A CA 1
ATOM 732 C C . VAL A 1 94 ? 5.691 -0.316 -2.723 1.00 98.50 94 VAL A C 1
ATOM 734 O O . VAL A 1 94 ? 4.807 -0.461 -1.884 1.00 98.50 94 VAL A O 1
ATOM 737 N N . TYR A 1 95 ? 6.150 0.893 -3.061 1.00 98.31 95 TYR A N 1
ATOM 738 C CA . TYR A 1 95 ? 5.611 2.124 -2.477 1.00 98.31 95 TYR A CA 1
ATOM 739 C C . TYR A 1 95 ? 4.133 2.300 -2.818 1.00 98.31 95 TYR A C 1
ATOM 741 O O . TYR A 1 95 ? 3.313 2.487 -1.923 1.00 98.31 95 TYR A O 1
ATOM 749 N N . SER A 1 96 ? 3.788 2.179 -4.101 1.00 98.00 96 SER A N 1
ATOM 750 C CA . SER A 1 96 ? 2.409 2.278 -4.573 1.00 98.00 96 SER A CA 1
ATOM 751 C C . SER A 1 96 ? 1.505 1.219 -3.928 1.00 98.00 96 SER A C 1
ATOM 753 O O . SER A 1 96 ? 0.389 1.525 -3.518 1.00 98.00 96 SER A O 1
ATOM 755 N N . PHE A 1 97 ? 2.002 -0.008 -3.753 1.00 98.69 97 PHE A N 1
ATOM 756 C CA . PHE A 1 97 ? 1.309 -1.057 -3.005 1.00 98.69 97 PHE A CA 1
ATOM 757 C C . PHE A 1 97 ? 1.127 -0.702 -1.521 1.00 98.69 97 PHE A C 1
ATOM 759 O O . PHE A 1 97 ? 0.055 -0.914 -0.961 1.00 98.69 97 PHE A O 1
ATOM 766 N N . GLY A 1 98 ? 2.137 -0.104 -0.888 1.00 98.81 98 GLY A N 1
ATOM 767 C CA . GLY A 1 98 ? 2.037 0.404 0.479 1.00 98.81 98 GLY A CA 1
ATOM 768 C C . GLY A 1 98 ? 0.901 1.414 0.653 1.00 98.81 98 GLY A C 1
ATOM 769 O O . GLY A 1 98 ? 0.176 1.343 1.640 1.00 98.81 98 GLY A O 1
ATOM 770 N N . VAL A 1 99 ? 0.681 2.291 -0.332 1.00 98.75 99 VAL A N 1
ATOM 771 C CA . VAL A 1 99 ? -0.459 3.223 -0.335 1.00 98.75 99 VAL A CA 1
ATOM 772 C C . VAL A 1 99 ? -1.796 2.476 -0.377 1.00 98.75 99 VAL A C 1
ATOM 774 O O . VAL A 1 99 ? -2.687 2.818 0.395 1.00 98.75 99 VAL A O 1
ATOM 777 N N . VAL A 1 100 ? -1.917 1.408 -1.174 1.00 98.69 100 VAL A N 1
ATOM 778 C CA . VAL A 1 100 ? -3.119 0.549 -1.179 1.00 98.69 100 VAL A CA 1
ATOM 779 C C . VAL A 1 100 ? -3.367 -0.080 0.195 1.00 98.69 100 VAL A C 1
ATOM 781 O O . VAL A 1 100 ? -4.502 -0.126 0.667 1.00 98.69 100 VAL A O 1
ATOM 784 N N . LEU A 1 101 ? -2.317 -0.548 0.877 1.00 98.81 101 LEU A N 1
ATOM 785 C CA . LEU A 1 101 ? -2.457 -1.069 2.240 1.00 98.81 101 LEU A CA 1
ATOM 786 C C . LEU A 1 101 ? -2.932 0.020 3.213 1.00 98.81 101 LEU A C 1
ATOM 788 O O . LEU A 1 101 ? -3.777 -0.249 4.067 1.00 98.81 101 LEU A O 1
ATOM 792 N N . LEU A 1 102 ? -2.437 1.254 3.072 1.00 98.81 102 LEU A N 1
ATOM 793 C CA . LEU A 1 102 ? -2.923 2.379 3.869 1.00 98.81 102 LEU A CA 1
ATOM 794 C C . LEU A 1 102 ? -4.411 2.642 3.609 1.00 98.81 102 LEU A C 1
ATOM 796 O O . LEU A 1 102 ? -5.162 2.767 4.572 1.00 98.81 102 LEU A O 1
ATOM 800 N N . GLU A 1 103 ? -4.874 2.647 2.358 1.00 98.38 103 GLU A N 1
ATOM 801 C CA . GLU A 1 103 ? -6.309 2.773 2.045 1.00 98.38 103 GLU A CA 1
ATOM 802 C C . GLU A 1 103 ? -7.131 1.662 2.719 1.00 98.38 103 GLU A C 1
ATOM 804 O O . GLU A 1 103 ? -8.158 1.932 3.341 1.00 98.38 103 GLU A O 1
ATOM 809 N N . LEU A 1 104 ? -6.662 0.410 2.658 1.00 98.31 104 LEU A N 1
ATOM 810 C CA . LEU A 1 104 ? -7.356 -0.731 3.260 1.00 98.31 104 LEU A CA 1
ATOM 811 C C . LEU A 1 104 ? -7.491 -0.588 4.784 1.00 98.31 104 LEU A C 1
ATOM 813 O O . LEU A 1 104 ? -8.569 -0.840 5.323 1.00 98.31 104 LEU A O 1
ATOM 817 N N . VAL A 1 105 ? -6.438 -0.180 5.496 1.00 98.12 105 VAL A N 1
ATOM 818 C CA . VAL A 1 105 ? -6.464 -0.125 6.971 1.00 98.12 105 VAL A CA 1
ATOM 819 C C . VAL A 1 105 ? -7.092 1.156 7.530 1.00 98.12 105 VAL A C 1
ATOM 821 O O . VAL A 1 105 ? -7.668 1.126 8.616 1.00 98.12 105 VAL A O 1
ATOM 824 N N . THR A 1 106 ? -7.013 2.268 6.796 1.00 97.62 106 THR A N 1
ATOM 825 C CA . THR A 1 106 ? -7.522 3.579 7.243 1.00 97.62 106 THR A CA 1
ATOM 826 C C . THR A 1 106 ? -8.918 3.897 6.706 1.00 97.62 106 THR A C 1
ATOM 828 O O . THR A 1 106 ? -9.656 4.657 7.324 1.00 97.62 106 THR A O 1
ATOM 831 N N . GLY A 1 107 ? -9.298 3.322 5.560 1.00 96.75 107 GLY A N 1
ATOM 832 C CA . GLY A 1 107 ? -10.494 3.725 4.815 1.00 96.75 107 GLY A CA 1
ATOM 833 C C . GLY A 1 107 ? -10.364 5.087 4.117 1.00 96.75 107 GLY A C 1
ATOM 834 O O . GLY A 1 107 ? -11.346 5.577 3.557 1.00 96.75 107 GLY A O 1
ATOM 835 N N . GLU A 1 108 ? -9.179 5.702 4.141 1.00 97.06 108 GLU A N 1
ATOM 836 C CA . GLU A 1 108 ? -8.919 7.037 3.603 1.00 97.06 108 GLU A CA 1
ATOM 837 C C . GLU A 1 108 ? -8.447 7.009 2.154 1.00 97.06 108 GLU A C 1
ATOM 839 O O . GLU A 1 108 ? -7.934 6.002 1.667 1.00 97.06 108 GLU A O 1
ATOM 844 N N . LYS A 1 109 ? -8.593 8.139 1.450 1.00 95.75 109 LYS A N 1
ATOM 845 C CA . LYS A 1 109 ? -8.124 8.259 0.065 1.00 95.75 109 LYS A CA 1
ATOM 846 C C . LYS A 1 109 ? -6.659 8.716 0.020 1.00 95.75 109 LYS A C 1
ATOM 848 O O . LYS A 1 109 ? -6.267 9.578 0.806 1.00 95.75 109 LYS A O 1
ATOM 853 N N . PRO A 1 110 ? -5.867 8.282 -0.978 1.00 95.75 110 PRO A N 1
ATOM 854 C CA . PRO A 1 110 ? -4.455 8.654 -1.103 1.00 95.75 110 PRO A CA 1
ATOM 855 C C . PRO A 1 110 ? -4.213 10.165 -1.149 1.00 95.75 110 PRO A C 1
ATOM 857 O O . PRO A 1 110 ? -3.233 10.662 -0.602 1.00 95.75 110 PRO A O 1
ATOM 860 N N . THR A 1 111 ? -5.111 10.911 -1.797 1.00 94.62 111 THR A N 1
ATOM 861 C CA . THR A 1 111 ? -4.982 12.360 -2.017 1.00 94.62 111 THR A CA 1
ATOM 862 C C . THR A 1 111 ? -5.820 13.203 -1.060 1.00 94.62 111 THR A C 1
ATOM 864 O O . THR A 1 111 ? -5.792 14.428 -1.153 1.00 94.62 111 THR A O 1
ATOM 867 N N . HIS A 1 112 ? -6.626 12.581 -0.197 1.00 91.81 112 HIS A N 1
ATOM 868 C CA . HIS A 1 112 ? -7.492 13.2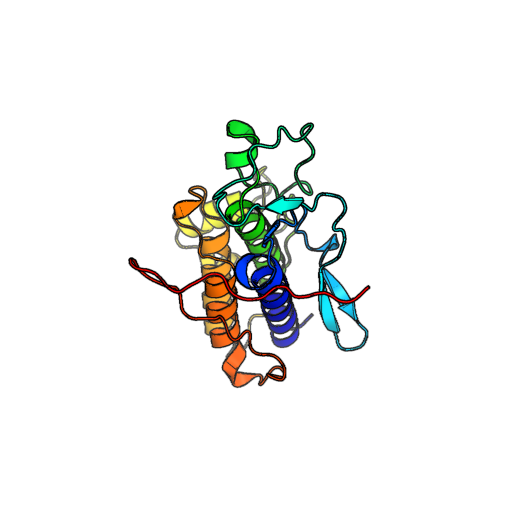92 0.734 1.00 91.81 112 HIS A CA 1
ATOM 869 C C . HIS A 1 112 ? -7.808 12.423 1.947 1.00 91.81 112 HIS A C 1
ATOM 871 O O . HIS A 1 112 ? -8.435 11.375 1.808 1.00 91.81 112 HIS A O 1
ATOM 877 N N . VAL A 1 113 ? -7.419 12.910 3.121 1.00 94.56 113 VAL A N 1
ATOM 878 C CA . VAL A 1 113 ? -7.639 12.239 4.400 1.00 94.56 113 VAL A CA 1
ATOM 879 C C . VAL A 1 113 ? -8.724 12.982 5.173 1.00 94.56 113 VAL A C 1
ATOM 881 O O . VAL A 1 113 ? -8.510 14.112 5.609 1.00 94.56 113 VAL A O 1
ATOM 884 N N . SER A 1 114 ? -9.880 12.353 5.351 1.00 92.94 114 SER A N 1
ATOM 885 C CA . SER A 1 114 ? -11.033 12.907 6.062 1.00 92.94 114 SER A CA 1
ATOM 886 C C . SER A 1 114 ? -10.817 13.011 7.574 1.00 92.94 114 SER A C 1
ATOM 888 O O . SER A 1 114 ? -11.341 13.920 8.213 1.00 92.94 114 SER A O 1
ATOM 890 N N . MET A 1 115 ? -10.007 12.116 8.143 1.00 90.38 115 MET A N 1
ATOM 891 C CA . MET A 1 115 ? -9.632 12.106 9.558 1.00 90.38 115 MET A CA 1
ATOM 892 C C . MET A 1 115 ? -8.509 13.089 9.917 1.00 90.38 115 MET A C 1
ATOM 894 O O . MET A 1 115 ? -8.221 13.285 11.101 1.00 90.38 115 MET A O 1
ATOM 898 N N . ALA A 1 116 ? -7.853 13.706 8.932 1.00 91.44 116 ALA A N 1
ATOM 899 C CA . ALA A 1 116 ? -6.821 14.700 9.195 1.00 91.44 116 ALA A CA 1
ATOM 900 C C . ALA A 1 116 ? -7.433 16.044 9.646 1.00 91.44 116 ALA A C 1
ATOM 902 O O . ALA A 1 116 ? -8.574 16.355 9.302 1.00 91.44 116 ALA A O 1
ATOM 903 N N . PRO A 1 117 ? -6.682 16.884 10.388 1.00 89.69 117 PRO A N 1
ATOM 904 C CA . PRO A 1 117 ? -7.117 18.244 10.711 1.00 89.69 117 PRO A CA 1
ATOM 905 C C . PRO A 1 117 ? -7.508 19.048 9.458 1.00 89.69 117 PRO A C 1
ATOM 907 O O . PRO A 1 117 ? -6.869 18.911 8.419 1.00 89.69 117 PRO A O 1
ATOM 910 N N . GLU A 1 118 ? -8.495 19.949 9.547 1.00 87.62 118 GLU A N 1
ATOM 911 C CA . GLU A 1 118 ? -9.018 20.708 8.386 1.00 87.62 118 GLU A CA 1
ATOM 912 C C . GLU A 1 118 ? -7.957 21.518 7.616 1.00 87.62 118 GLU A C 1
ATOM 914 O O . GLU A 1 118 ? -8.102 21.798 6.420 1.00 87.62 118 GLU A O 1
ATOM 919 N N . ASN A 1 119 ? -6.881 21.923 8.293 1.00 90.38 119 ASN A N 1
ATOM 920 C CA . ASN A 1 119 ? -5.763 22.659 7.708 1.00 90.38 119 ASN A CA 1
ATOM 921 C C . ASN A 1 119 ? -4.681 21.748 7.106 1.00 90.38 119 ASN A C 1
ATOM 923 O O . ASN A 1 119 ? -3.736 22.257 6.501 1.00 90.38 119 ASN A O 1
ATOM 927 N N . PHE A 1 120 ? -4.802 20.427 7.244 1.00 91.75 120 PHE A N 1
ATOM 928 C CA . PHE A 1 120 ? -3.916 19.479 6.591 1.00 91.75 120 PHE A CA 1
ATOM 929 C C . PHE A 1 120 ? -4.133 19.535 5.072 1.00 91.75 120 PHE A C 1
ATOM 931 O O . PHE A 1 120 ? -5.256 19.615 4.564 1.00 91.75 120 PHE A O 1
ATOM 938 N N . ARG A 1 121 ? -3.027 19.576 4.330 1.00 89.50 121 ARG A N 1
ATOM 939 C CA . ARG A 1 121 ? -3.002 19.689 2.860 1.00 89.50 121 ARG A CA 1
ATOM 940 C C . ARG A 1 121 ? -2.125 18.619 2.212 1.00 89.50 121 ARG A C 1
ATOM 942 O O . ARG A 1 121 ? -1.866 18.701 1.016 1.00 89.50 121 ARG A O 1
ATOM 949 N N . GLY A 1 122 ? -1.652 17.666 3.009 1.00 93.31 122 GLY A N 1
ATOM 950 C CA . GLY A 1 122 ? -0.810 16.582 2.538 1.00 93.31 122 GLY A CA 1
ATOM 951 C C . GLY A 1 122 ? -1.605 15.390 2.015 1.00 93.31 122 GLY A C 1
ATOM 952 O O . GLY A 1 122 ? -2.834 15.338 2.101 1.00 93.31 122 GLY A O 1
ATOM 953 N N . ASN A 1 123 ? -0.875 14.420 1.482 1.00 95.94 123 ASN A N 1
ATOM 954 C CA . ASN A 1 123 ? -1.407 13.123 1.076 1.00 95.94 123 ASN A CA 1
ATOM 955 C C . ASN A 1 123 ? -1.482 12.136 2.260 1.00 95.94 123 ASN A C 1
ATOM 957 O O . ASN A 1 123 ? -1.039 12.423 3.376 1.00 95.94 123 ASN A O 1
ATOM 961 N N . LEU A 1 124 ? -2.042 10.951 2.008 1.00 97.94 124 LEU A N 1
ATOM 962 C CA . LEU A 1 124 ? -2.218 9.898 3.009 1.00 97.94 124 LEU A CA 1
ATOM 963 C C . LEU A 1 124 ? -0.895 9.473 3.666 1.00 97.94 124 LEU A C 1
ATOM 965 O O . LEU A 1 124 ? -0.831 9.350 4.886 1.00 97.94 124 LEU A O 1
ATOM 969 N N . VAL A 1 125 ? 0.181 9.312 2.892 1.00 98.00 125 VAL A N 1
ATOM 970 C CA . VAL A 1 125 ? 1.498 8.919 3.425 1.00 98.00 125 VAL A CA 1
ATOM 971 C C . VAL A 1 125 ? 2.072 10.010 4.331 1.00 98.00 125 VAL A C 1
ATOM 973 O O . VAL A 1 125 ? 2.627 9.716 5.388 1.00 98.00 125 VAL A O 1
ATOM 976 N N . GLU A 1 126 ? 1.911 11.282 3.965 1.00 97.19 126 GLU A N 1
ATOM 977 C CA . GLU A 1 126 ? 2.335 12.416 4.796 1.00 97.19 126 GLU A CA 1
ATOM 978 C C . GLU A 1 126 ? 1.563 12.484 6.119 1.00 97.19 126 GLU A C 1
ATOM 980 O O . GLU A 1 126 ? 2.156 12.779 7.159 1.00 97.19 126 GLU A O 1
ATOM 985 N N . TRP A 1 127 ? 0.269 12.156 6.108 1.00 97.88 127 TRP A N 1
ATOM 986 C CA . TRP A 1 127 ? -0.536 12.087 7.327 1.00 97.88 127 TRP A CA 1
ATOM 987 C C . TRP A 1 127 ? -0.100 10.935 8.236 1.00 97.88 127 TRP A C 1
ATOM 989 O O . TRP A 1 127 ? 0.086 11.132 9.436 1.00 97.88 127 TRP A O 1
ATOM 999 N N . ILE A 1 128 ? 0.158 9.757 7.666 1.00 98.06 128 ILE A N 1
ATOM 1000 C CA . ILE A 1 128 ? 0.680 8.600 8.405 1.00 98.06 128 ILE A CA 1
ATOM 1001 C C . ILE A 1 128 ? 2.047 8.906 9.024 1.00 98.06 128 ILE A C 1
ATOM 1003 O O . ILE A 1 128 ? 2.275 8.604 10.196 1.00 98.06 128 ILE A O 1
ATOM 1007 N N . ASN A 1 129 ? 2.935 9.571 8.283 1.00 96.69 129 ASN A N 1
ATOM 1008 C CA . ASN A 1 129 ? 4.226 10.014 8.808 1.00 96.69 129 ASN A CA 1
ATOM 1009 C C . ASN A 1 129 ? 4.057 11.014 9.960 1.00 96.69 129 ASN A C 1
ATOM 1011 O O . ASN A 1 129 ? 4.755 10.914 10.970 1.00 96.69 129 ASN A O 1
ATOM 1015 N N . TYR A 1 130 ? 3.114 11.956 9.842 1.00 95.88 130 TYR A N 1
ATOM 1016 C CA . TYR A 1 130 ? 2.777 12.878 10.925 1.00 95.88 130 TYR A CA 1
ATOM 1017 C C . TYR A 1 130 ? 2.311 12.124 12.178 1.00 95.88 130 TYR A C 1
ATOM 1019 O O . TYR A 1 130 ? 2.864 12.349 13.254 1.00 95.88 130 TYR A O 1
ATOM 1027 N N . LEU A 1 131 ? 1.361 11.196 12.053 1.00 96.81 131 LEU A N 1
ATOM 1028 C CA . LEU A 1 131 ? 0.873 10.410 13.188 1.00 96.81 131 LEU A CA 1
ATOM 1029 C C . LEU A 1 131 ? 1.983 9.559 13.815 1.00 96.81 131 LEU A C 1
ATOM 1031 O O . LEU A 1 131 ? 2.137 9.549 15.035 1.00 96.81 131 LEU A O 1
ATOM 1035 N N . SER A 1 132 ? 2.807 8.905 12.992 1.00 95.81 132 SER A N 1
ATOM 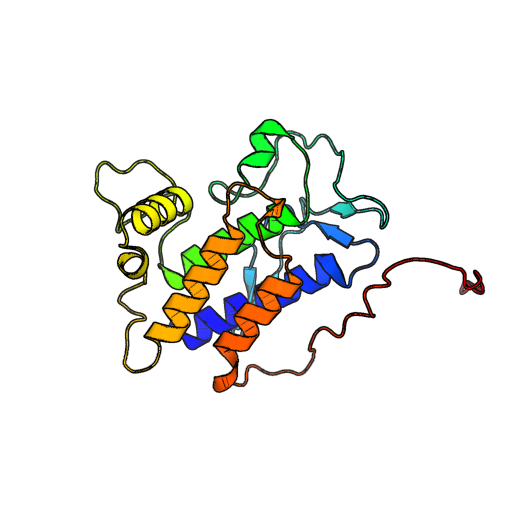1036 C CA . SER A 1 132 ? 3.944 8.104 13.454 1.00 95.81 132 SER A CA 1
ATOM 1037 C C . SER A 1 132 ? 4.942 8.938 14.263 1.00 95.81 132 SER A C 1
ATOM 1039 O O . SER A 1 132 ? 5.356 8.522 15.343 1.00 95.81 132 SER A O 1
ATOM 1041 N N . ASN A 1 133 ? 5.285 10.141 13.791 1.00 95.44 133 ASN A N 1
ATOM 1042 C CA . ASN A 1 133 ? 6.214 11.045 14.480 1.00 95.44 133 ASN A CA 1
ATOM 1043 C C . ASN A 1 133 ? 5.665 11.598 15.805 1.00 95.44 133 ASN A C 1
ATOM 1045 O O . ASN A 1 133 ? 6.442 12.049 16.643 1.00 95.44 133 ASN A O 1
ATOM 1049 N N . ASN A 1 134 ? 4.346 11.557 16.002 1.00 95.38 134 ASN A N 1
ATOM 1050 C CA . ASN A 1 134 ? 3.681 12.020 17.219 1.00 95.38 134 ASN A CA 1
ATOM 1051 C C . ASN A 1 134 ? 3.202 10.867 18.120 1.00 95.38 134 ASN A C 1
ATOM 1053 O O . ASN A 1 134 ? 2.496 11.120 19.090 1.00 95.38 134 ASN A O 1
ATOM 1057 N N . ALA A 1 135 ? 3.583 9.615 17.827 1.00 95.12 135 ALA A N 1
ATOM 1058 C CA . ALA A 1 135 ? 3.122 8.419 18.544 1.00 95.12 135 ALA A CA 1
ATOM 1059 C C . ALA A 1 135 ? 1.584 8.248 18.557 1.00 95.12 135 ALA A C 1
ATOM 1061 O O . ALA A 1 135 ? 1.005 7.740 19.516 1.00 95.12 135 ALA A O 1
ATOM 1062 N N . LEU A 1 136 ? 0.929 8.655 17.466 1.00 96.06 136 LEU A N 1
ATOM 1063 C 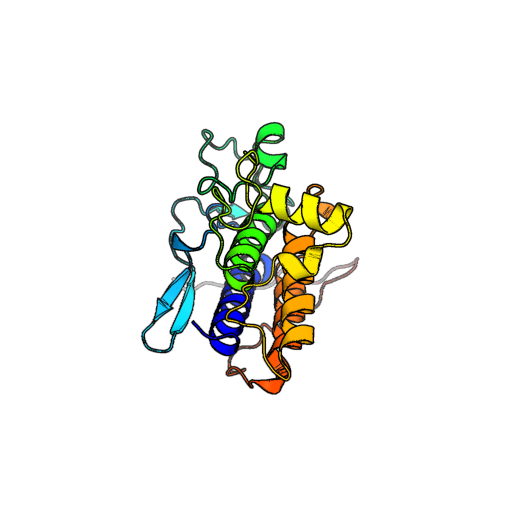CA . LEU A 1 136 ? -0.522 8.588 17.250 1.00 96.06 136 LEU A CA 1
ATOM 1064 C C . LEU A 1 136 ? -0.900 7.615 16.121 1.00 96.06 136 LEU A C 1
ATOM 1066 O O . LEU A 1 136 ? -1.976 7.713 15.543 1.00 96.06 136 LEU A O 1
ATOM 1070 N N . LEU A 1 137 ? -0.007 6.695 15.742 1.00 95.12 137 LEU A N 1
ATOM 1071 C CA . LEU A 1 137 ? -0.187 5.863 14.546 1.00 95.12 137 LEU A CA 1
ATOM 1072 C C . LEU A 1 137 ? -1.459 4.998 14.601 1.00 95.12 137 LEU A C 1
ATOM 1074 O O . LEU A 1 137 ? -2.116 4.813 13.583 1.00 95.12 137 LEU A O 1
ATOM 1078 N N . GLN A 1 138 ? -1.842 4.519 15.785 1.00 94.25 138 GLN A N 1
ATOM 1079 C CA . GLN A 1 138 ? -3.085 3.772 15.994 1.00 94.25 138 GLN A CA 1
ATOM 1080 C C . GLN A 1 138 ? -4.349 4.576 15.647 1.00 94.25 138 GLN A C 1
ATOM 1082 O O . GLN A 1 138 ? -5.364 3.985 15.290 1.00 94.25 138 GLN A O 1
ATOM 1087 N N . ASP A 1 139 ? -4.285 5.910 15.700 1.00 94.88 139 ASP A N 1
ATOM 1088 C CA . ASP A 1 139 ? -5.424 6.786 15.412 1.00 94.88 139 ASP A CA 1
ATOM 1089 C C . ASP A 1 139 ? -5.753 6.819 13.911 1.00 94.88 139 ASP A C 1
ATOM 1091 O O . ASP A 1 139 ? -6.816 7.305 13.527 1.00 94.88 139 ASP A O 1
ATOM 1095 N N . ALA A 1 140 ? -4.863 6.285 13.064 1.00 96.56 140 ALA A N 1
ATOM 1096 C CA . ALA A 1 140 ? -5.094 6.134 11.633 1.00 96.56 140 ALA A CA 1
ATOM 1097 C C . ALA A 1 140 ? -6.073 5.001 11.291 1.00 96.56 140 ALA A C 1
ATOM 1099 O O . ALA A 1 140 ? -6.613 4.977 10.188 1.00 96.56 140 ALA A O 1
ATOM 1100 N N . ILE A 1 141 ? -6.255 4.029 12.190 1.00 96.62 141 ILE A N 1
ATOM 1101 C CA . ILE A 1 141 ? -7.017 2.810 11.906 1.00 96.62 141 ILE A CA 1
ATOM 1102 C C . ILE A 1 141 ? -8.508 3.143 11.781 1.00 96.62 141 ILE A C 1
ATOM 1104 O O . ILE A 1 141 ? -9.088 3.815 12.638 1.00 96.62 141 ILE A O 1
ATOM 1108 N N . ASP A 1 142 ? -9.140 2.619 10.729 1.00 95.38 142 ASP A N 1
ATOM 1109 C CA . ASP A 1 142 ? -10.580 2.726 10.509 1.00 95.38 142 ASP A CA 1
ATOM 1110 C C . ASP A 1 142 ? -11.341 2.180 11.729 1.00 95.38 142 ASP A C 1
ATOM 1112 O O . ASP A 1 142 ? -11.287 0.992 12.057 1.00 95.38 142 ASP A O 1
ATOM 1116 N N . LYS A 1 143 ? -12.092 3.059 12.399 1.00 92.44 143 LYS A N 1
ATOM 1117 C CA . LYS A 1 143 ? -12.846 2.733 13.619 1.00 92.44 143 LYS A CA 1
ATOM 1118 C C . LYS A 1 143 ? -13.945 1.694 13.389 1.00 92.44 143 LYS A C 1
ATOM 1120 O O . LYS A 1 143 ? -14.458 1.148 14.356 1.00 92.44 143 LYS A O 1
ATOM 1125 N N . SER A 1 144 ? -14.333 1.429 12.140 1.00 92.31 144 SER A N 1
ATOM 1126 C CA . SER A 1 144 ? -15.260 0.340 11.813 1.00 92.31 144 SER A CA 1
ATOM 1127 C C . SER A 1 144 ? -14.602 -1.045 11.838 1.00 92.31 144 SER A C 1
ATOM 1129 O O . SER A 1 144 ? -15.314 -2.048 11.858 1.00 92.31 144 SER A O 1
ATOM 1131 N N . LEU A 1 145 ? -13.265 -1.113 11.844 1.00 90.81 145 LEU A N 1
ATOM 1132 C CA . LEU A 1 145 ? -12.494 -2.358 11.908 1.00 90.81 145 LEU A CA 1
ATOM 1133 C C . LEU A 1 145 ? -12.108 -2.764 13.333 1.00 90.81 145 LEU A C 1
ATOM 1135 O O . LEU A 1 145 ? -11.728 -3.917 13.554 1.00 90.81 145 LEU A O 1
ATOM 1139 N N . THR A 1 146 ? -12.174 -1.830 14.284 1.00 81.25 146 THR A N 1
ATOM 1140 C CA . THR A 1 146 ? -11.783 -2.088 15.669 1.00 81.25 146 THR A CA 1
ATOM 1141 C C . THR A 1 146 ? -12.812 -2.984 16.352 1.00 81.25 146 THR A C 1
ATOM 1143 O O . THR A 1 146 ? -14.027 -2.792 16.261 1.00 81.25 146 THR A O 1
ATOM 1146 N N . GLY A 1 147 ? -12.321 -4.018 17.025 1.00 76.44 147 GLY A N 1
ATOM 1147 C CA . GLY A 1 147 ? -13.149 -5.066 17.604 1.00 76.44 147 GLY A CA 1
ATOM 1148 C C . GLY A 1 147 ? -12.331 -5.973 18.511 1.00 76.44 147 GLY A C 1
ATOM 1149 O O . GLY A 1 147 ? -11.102 -5.917 18.530 1.00 76.44 147 GLY A O 1
ATOM 1150 N N . LYS A 1 148 ? -13.010 -6.827 19.285 1.00 65.69 148 LYS A N 1
ATOM 1151 C CA . LYS A 1 148 ? -12.315 -7.824 20.106 1.00 65.69 148 LYS A CA 1
ATOM 1152 C C . LYS A 1 148 ? -11.549 -8.760 19.157 1.00 65.69 148 LYS A C 1
ATOM 1154 O O . LYS A 1 148 ? -12.174 -9.412 18.329 1.00 65.69 148 LYS A O 1
ATOM 1159 N N . ASP A 1 149 ? -10.219 -8.770 19.270 1.00 83.31 149 ASP A N 1
ATOM 1160 C CA . ASP A 1 149 ? -9.268 -9.705 18.636 1.00 83.31 149 ASP A CA 1
ATOM 1161 C C . ASP A 1 149 ? -8.662 -9.327 17.258 1.00 83.31 149 ASP A C 1
ATOM 1163 O O . ASP A 1 149 ? -7.927 -10.130 16.671 1.00 83.31 149 ASP A O 1
ATOM 1167 N N . THR A 1 150 ? -8.877 -8.113 16.730 1.00 91.50 150 THR A N 1
ATOM 1168 C CA . THR A 1 150 ? -8.255 -7.650 15.458 1.00 91.50 150 THR A CA 1
ATOM 1169 C C . THR A 1 150 ? -7.195 -6.560 15.619 1.00 91.50 150 THR A C 1
ATOM 1171 O O . THR A 1 150 ? -6.368 -6.396 14.724 1.00 91.50 150 THR A O 1
ATOM 1174 N N . ASP A 1 151 ? -7.139 -5.861 16.756 1.00 92.31 151 ASP A N 1
ATOM 1175 C CA . ASP A 1 151 ? -6.254 -4.699 16.957 1.00 92.31 151 ASP A CA 1
ATOM 1176 C C . ASP A 1 151 ? -4.767 -5.003 16.702 1.00 92.31 151 ASP A C 1
ATOM 1178 O O . ASP A 1 151 ? -4.055 -4.213 16.077 1.00 92.31 151 ASP A O 1
ATOM 1182 N N . GLY A 1 152 ? -4.293 -6.175 17.137 1.00 94.38 152 GLY A N 1
ATOM 1183 C CA . GLY A 1 152 ? -2.915 -6.610 16.894 1.00 94.38 152 GLY A CA 1
ATOM 1184 C C . GLY A 1 152 ? -2.607 -6.818 15.408 1.00 94.38 152 GLY A C 1
ATOM 1185 O O . GLY A 1 152 ? -1.535 -6.435 14.940 1.00 94.38 152 GLY A O 1
ATOM 1186 N N . GLU A 1 153 ? -3.560 -7.367 14.652 1.00 96.12 153 GLU A N 1
ATOM 1187 C CA . GLU A 1 153 ? -3.425 -7.589 13.209 1.00 96.12 153 GLU A CA 1
ATOM 1188 C C . GLU A 1 153 ? -3.462 -6.279 12.434 1.00 96.12 153 GLU A C 1
ATOM 1190 O O . GLU A 1 153 ? -2.612 -6.055 11.574 1.00 96.12 153 GLU A O 1
ATOM 1195 N N . LEU A 1 154 ? -4.401 -5.395 12.781 1.00 97.50 154 LEU A N 1
ATOM 1196 C CA . LEU A 1 154 ? -4.532 -4.063 12.196 1.00 97.50 154 LEU A CA 1
ATOM 1197 C C . LEU A 1 154 ? -3.244 -3.263 12.388 1.00 97.50 154 LEU A C 1
ATOM 1199 O O . LEU A 1 154 ? -2.718 -2.687 11.435 1.00 97.50 154 LEU A O 1
ATOM 1203 N N . MET A 1 155 ? -2.684 -3.287 13.601 1.00 96.81 155 MET A N 1
ATOM 1204 C CA . MET A 1 155 ? -1.440 -2.585 13.893 1.00 96.81 155 MET A CA 1
ATOM 1205 C C . MET A 1 155 ? -0.247 -3.186 13.140 1.00 96.81 155 MET A C 1
ATOM 1207 O O . MET A 1 155 ? 0.611 -2.449 12.652 1.00 96.81 155 MET A O 1
ATOM 1211 N N . GLN A 1 156 ? -0.167 -4.514 13.024 1.00 97.75 156 GLN A N 1
ATOM 1212 C CA . GLN A 1 156 ? 0.909 -5.157 12.271 1.00 97.75 156 GLN A CA 1
ATOM 1213 C C . GLN A 1 156 ? 0.790 -4.883 10.765 1.00 97.75 156 GLN A C 1
ATOM 1215 O O . GLN A 1 156 ? 1.795 -4.597 10.116 1.00 97.75 156 GLN A O 1
ATOM 1220 N N . PHE A 1 157 ? -0.424 -4.888 10.220 1.00 98.50 157 PHE A N 1
ATOM 1221 C CA . PHE A 1 157 ? -0.692 -4.559 8.822 1.00 98.50 157 PHE A CA 1
ATOM 1222 C C . PHE A 1 157 ? -0.343 -3.102 8.511 1.00 98.50 157 PHE A C 1
ATOM 1224 O O . PHE A 1 157 ? 0.336 -2.827 7.523 1.00 98.50 157 PHE A O 1
ATOM 1231 N N . LEU A 1 158 ? -0.718 -2.176 9.399 1.00 98.50 158 LEU A N 1
ATOM 1232 C CA . LEU A 1 158 ? -0.344 -0.767 9.298 1.00 98.50 158 LEU A CA 1
ATOM 1233 C C . LEU A 1 158 ? 1.180 -0.584 9.319 1.00 98.50 158 LEU A C 1
ATOM 1235 O O . LEU A 1 158 ? 1.715 0.181 8.522 1.00 98.50 158 LEU A O 1
ATOM 1239 N N . LYS A 1 159 ? 1.910 -1.330 10.158 1.00 98.50 159 LYS A N 1
ATOM 1240 C CA . LYS A 1 159 ? 3.384 -1.309 10.150 1.00 98.50 159 LYS A CA 1
ATOM 1241 C C . LYS A 1 159 ? 3.965 -1.788 8.819 1.00 98.50 159 LYS A C 1
ATOM 1243 O O . LYS A 1 159 ? 4.883 -1.149 8.314 1.00 98.50 159 LYS A O 1
ATOM 1248 N N . VAL A 1 160 ? 3.428 -2.865 8.238 1.00 98.75 160 VAL A N 1
ATOM 1249 C CA . VAL A 1 160 ? 3.852 -3.341 6.907 1.00 98.75 160 VAL A CA 1
ATOM 1250 C C . VAL A 1 160 ? 3.606 -2.264 5.849 1.00 98.75 160 VAL A C 1
ATOM 1252 O O . VAL A 1 160 ? 4.501 -1.988 5.047 1.00 98.75 160 VAL A O 1
ATOM 1255 N N . ALA A 1 161 ? 2.442 -1.610 5.884 1.00 98.81 161 ALA A N 1
ATOM 1256 C CA . ALA A 1 161 ? 2.116 -0.497 4.997 1.00 98.81 161 ALA A CA 1
ATOM 1257 C C . ALA A 1 161 ? 3.133 0.652 5.133 1.00 98.81 161 ALA A C 1
ATOM 1259 O O . ALA A 1 161 ? 3.728 1.057 4.134 1.00 98.81 161 ALA A O 1
ATOM 1260 N N . CYS A 1 162 ? 3.429 1.088 6.364 1.00 98.69 162 CYS A N 1
ATOM 1261 C CA . CYS A 1 162 ? 4.436 2.117 6.644 1.00 98.69 162 CYS A CA 1
ATOM 1262 C C . CYS A 1 162 ? 5.830 1.742 6.117 1.00 98.69 162 CYS A C 1
ATOM 1264 O O . CYS A 1 162 ? 6.515 2.581 5.532 1.00 98.69 162 CYS A O 1
ATOM 1266 N N . SER A 1 163 ? 6.258 0.485 6.290 1.00 98.69 163 SER A N 1
ATOM 1267 C CA . SER A 1 163 ? 7.540 0.002 5.761 1.00 98.69 163 SER A CA 1
ATOM 1268 C C . SER A 1 163 ? 7.583 0.033 4.230 1.00 98.69 163 SER A C 1
ATOM 1270 O O . SER A 1 163 ? 8.618 0.361 3.651 1.00 98.69 163 SER A O 1
ATOM 1272 N N . CYS A 1 164 ? 6.467 -0.260 3.558 1.00 98.81 164 CYS A N 1
ATOM 1273 C CA . CYS A 1 164 ? 6.367 -0.169 2.101 1.00 98.81 164 CYS A CA 1
ATOM 1274 C C . CYS A 1 164 ? 6.438 1.283 1.602 1.00 98.81 164 CYS A C 1
ATOM 1276 O O . CYS A 1 164 ? 7.013 1.532 0.544 1.00 98.81 164 CYS A O 1
ATOM 1278 N N . THR A 1 165 ? 5.928 2.252 2.369 1.00 98.56 165 THR A N 1
ATOM 1279 C CA . THR A 1 165 ? 5.875 3.674 1.984 1.00 98.56 165 THR A CA 1
ATOM 1280 C C . THR A 1 165 ? 7.065 4.514 2.464 1.00 98.56 165 THR A C 1
ATOM 1282 O O . THR A 1 165 ? 7.005 5.744 2.425 1.00 98.56 165 THR A O 1
ATOM 1285 N N . LEU A 1 166 ? 8.165 3.896 2.912 1.00 98.00 166 LEU A N 1
ATOM 1286 C CA . LEU A 1 166 ? 9.364 4.634 3.329 1.00 98.00 166 LEU A CA 1
ATOM 1287 C C . LEU A 1 166 ? 9.923 5.497 2.188 1.00 98.00 166 LEU A C 1
ATOM 1289 O O . LEU A 1 166 ? 9.971 5.079 1.030 1.00 98.00 166 LEU A O 1
ATOM 1293 N N . ALA A 1 167 ? 10.399 6.703 2.508 1.00 95.62 167 ALA A N 1
ATOM 1294 C CA . ALA A 1 167 ? 10.966 7.613 1.510 1.00 95.62 167 ALA A CA 1
ATOM 1295 C C . ALA A 1 167 ? 12.217 7.024 0.836 1.00 95.62 167 ALA A C 1
ATOM 1297 O O . ALA A 1 167 ? 12.425 7.212 -0.361 1.00 95.62 167 ALA A O 1
ATOM 1298 N N . THR A 1 168 ? 13.024 6.272 1.588 1.00 95.94 168 THR A N 1
ATOM 1299 C CA . THR A 1 168 ? 14.236 5.619 1.095 1.00 95.94 168 THR A CA 1
ATOM 1300 C C . THR A 1 168 ? 13.901 4.267 0.437 1.00 95.94 168 THR A C 1
ATOM 1302 O O . THR A 1 168 ? 13.546 3.321 1.141 1.00 95.94 168 THR A O 1
ATOM 1305 N N . PRO A 1 169 ? 14.090 4.082 -0.886 1.00 95.19 169 PRO A N 1
ATOM 1306 C CA . PRO A 1 169 ? 13.641 2.863 -1.574 1.00 95.19 169 PRO A CA 1
ATOM 1307 C C . PRO A 1 169 ? 14.327 1.576 -1.099 1.00 95.19 169 PRO A C 1
ATOM 1309 O O . PRO A 1 169 ? 13.710 0.515 -1.074 1.00 95.19 169 PRO A O 1
ATOM 1312 N N . LYS A 1 170 ? 15.603 1.665 -0.700 1.00 95.56 170 LYS A N 1
ATOM 1313 C CA . LYS A 1 170 ? 16.384 0.525 -0.185 1.00 95.56 170 LYS A CA 1
ATOM 1314 C C . LYS A 1 170 ? 15.909 0.014 1.182 1.00 95.56 170 LYS A C 1
ATOM 1316 O O . LYS A 1 170 ? 16.258 -1.102 1.537 1.00 95.56 170 LYS A O 1
ATOM 1321 N N . GLU A 1 171 ? 15.152 0.814 1.933 1.00 97.62 171 GLU A N 1
ATOM 1322 C CA . GLU A 1 171 ? 14.634 0.445 3.261 1.00 97.62 171 GLU A CA 1
ATOM 1323 C C . GLU A 1 171 ? 13.251 -0.209 3.181 1.00 97.62 171 GLU A C 1
ATOM 1325 O O . GLU A 1 171 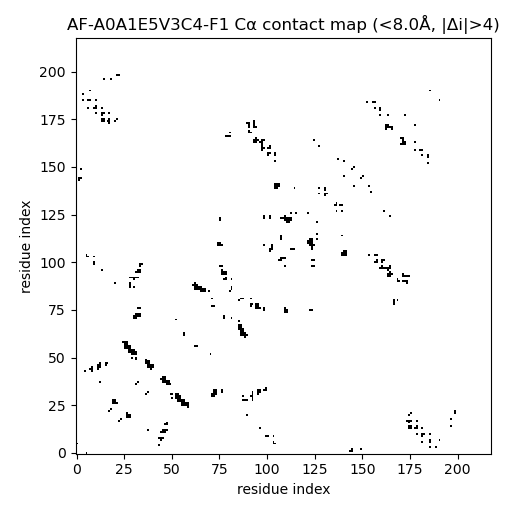? 12.814 -0.852 4.131 1.00 97.62 171 GLU A O 1
ATOM 1330 N N . ARG A 1 172 ? 12.564 -0.076 2.039 1.00 98.50 172 ARG A N 1
ATOM 1331 C CA . ARG A 1 172 ? 11.298 -0.772 1.793 1.00 98.50 172 ARG A CA 1
ATOM 1332 C C . ARG A 1 172 ? 11.555 -2.279 1.697 1.00 98.50 172 ARG A C 1
ATOM 1334 O O . ARG A 1 172 ? 12.597 -2.660 1.152 1.00 98.50 172 ARG A O 1
ATOM 1341 N N . PRO A 1 173 ? 10.615 -3.146 2.102 1.00 98.62 173 PRO A N 1
ATOM 1342 C CA . PRO A 1 173 ? 10.709 -4.578 1.833 1.00 98.62 173 PRO A CA 1
ATOM 1343 C C . PRO A 1 173 ? 10.669 -4.863 0.323 1.00 98.62 173 PRO A C 1
ATOM 1345 O O . PRO A 1 173 ? 10.390 -4.001 -0.516 1.00 98.62 173 PRO A O 1
ATOM 1348 N N . THR A 1 174 ? 11.045 -6.065 -0.078 1.00 98.38 174 THR A N 1
ATOM 1349 C CA . THR A 1 174 ? 10.678 -6.63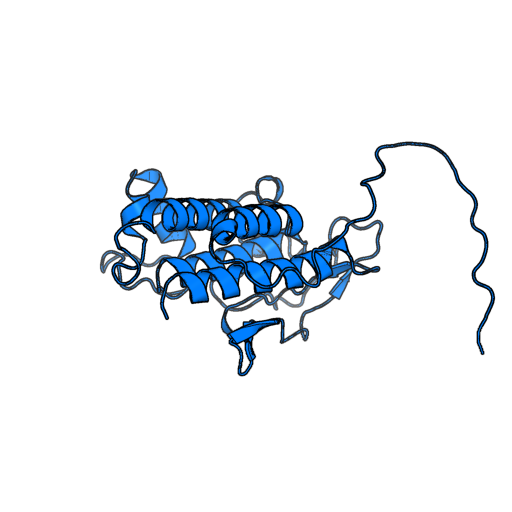2 -1.380 1.00 98.38 174 THR A CA 1
ATOM 1350 C C . THR A 1 174 ? 9.199 -7.014 -1.381 1.00 98.38 174 THR A C 1
ATOM 1352 O O . THR A 1 174 ? 8.591 -7.165 -0.321 1.00 98.38 174 THR A O 1
ATOM 1355 N N . MET A 1 175 ? 8.603 -7.199 -2.561 1.00 98.19 175 MET A N 1
ATOM 1356 C CA . MET A 1 175 ? 7.210 -7.647 -2.625 1.00 98.19 175 MET A CA 1
ATOM 1357 C C . MET A 1 175 ? 7.024 -9.054 -2.067 1.00 98.19 175 MET A C 1
ATOM 1359 O O . MET A 1 175 ? 5.997 -9.325 -1.451 1.00 98.19 175 MET A O 1
ATOM 1363 N N . PHE A 1 176 ? 8.029 -9.922 -2.207 1.00 97.25 176 PHE A N 1
ATOM 1364 C CA . PHE A 1 176 ? 8.023 -11.221 -1.545 1.00 97.25 176 PHE A CA 1
ATOM 1365 C C . PHE A 1 176 ? 8.016 -11.088 -0.013 1.00 97.25 176 PHE A C 1
ATOM 1367 O O . PHE A 1 176 ? 7.171 -11.685 0.643 1.00 97.25 176 PHE A O 1
ATOM 1374 N N . GLU A 1 177 ? 8.888 -10.263 0.573 1.00 98.50 177 GLU A N 1
ATOM 1375 C CA . GLU A 1 177 ? 8.892 -10.030 2.028 1.00 98.50 177 GLU A CA 1
ATOM 1376 C C . GLU A 1 177 ? 7.572 -9.417 2.516 1.00 98.50 177 GLU A C 1
ATOM 1378 O O . GLU A 1 177 ? 7.025 -9.866 3.522 1.00 98.50 177 GLU A O 1
ATOM 1383 N N . ALA A 1 178 ? 7.022 -8.437 1.789 1.00 98.56 178 ALA A N 1
ATOM 1384 C CA . ALA A 1 178 ? 5.720 -7.852 2.104 1.00 98.56 178 ALA A CA 1
ATOM 1385 C C . ALA A 1 178 ? 4.601 -8.908 2.062 1.00 98.56 178 ALA A C 1
ATOM 1387 O O . ALA A 1 178 ? 3.797 -8.978 2.989 1.00 98.56 178 ALA A O 1
ATOM 1388 N N . TYR A 1 179 ? 4.583 -9.772 1.040 1.00 98.19 179 TYR A N 1
ATOM 1389 C CA . TYR A 1 179 ? 3.649 -10.897 0.950 1.00 98.19 179 TYR A CA 1
ATOM 1390 C C . TYR A 1 179 ? 3.768 -11.838 2.153 1.00 98.19 179 TYR A C 1
ATOM 1392 O O . TYR A 1 179 ? 2.756 -12.157 2.773 1.00 98.19 179 TYR A O 1
ATOM 1400 N N . GLN A 1 180 ? 4.986 -12.229 2.536 1.00 97.19 180 GLN A N 1
ATOM 1401 C CA . GLN A 1 180 ? 5.204 -13.129 3.671 1.00 97.19 180 GLN A CA 1
ATOM 1402 C C . GLN A 1 180 ? 4.742 -12.509 4.997 1.00 97.19 180 GLN A C 1
ATOM 1404 O O . GLN A 1 180 ? 4.092 -13.186 5.792 1.00 97.19 180 GLN A O 1
ATOM 1409 N N . LEU A 1 181 ? 5.022 -11.220 5.222 1.00 98.19 181 LEU A N 1
ATOM 1410 C CA . LEU A 1 181 ? 4.564 -10.499 6.413 1.00 98.19 181 LEU A CA 1
ATOM 1411 C C . LEU A 1 181 ? 3.035 -10.418 6.472 1.00 98.19 181 LEU A C 1
ATOM 1413 O O . LEU A 1 181 ? 2.452 -10.666 7.523 1.00 98.19 181 LEU A O 1
ATOM 1417 N N . LEU A 1 182 ? 2.376 -10.106 5.352 1.00 97.81 182 LEU A N 1
ATOM 1418 C CA . LEU A 1 182 ? 0.914 -10.047 5.286 1.00 97.81 182 LEU A CA 1
ATOM 1419 C C . LEU A 1 182 ? 0.277 -11.430 5.462 1.00 97.81 182 LEU A C 1
ATOM 1421 O O . LEU A 1 182 ? -0.703 -11.568 6.192 1.00 97.81 182 LEU A O 1
ATOM 1425 N N . ARG A 1 183 ? 0.852 -12.467 4.844 1.00 95.56 183 ARG A N 1
ATOM 1426 C CA . ARG A 1 183 ? 0.416 -13.859 4.997 1.00 95.56 183 ARG A CA 1
ATOM 1427 C C . ARG A 1 183 ? 0.491 -14.315 6.453 1.00 95.56 183 ARG A C 1
ATOM 1429 O O . ARG A 1 183 ? -0.454 -14.944 6.914 1.00 95.56 183 ARG A O 1
ATOM 1436 N N . ALA A 1 184 ? 1.553 -13.944 7.172 1.00 95.56 184 ALA A N 1
ATOM 1437 C CA . ALA A 1 184 ? 1.707 -14.247 8.595 1.00 95.56 184 ALA A CA 1
ATOM 1438 C C . ALA A 1 184 ? 0.598 -13.607 9.456 1.00 95.56 184 ALA A C 1
ATOM 1440 O O . ALA A 1 184 ? 0.077 -14.236 10.370 1.00 95.56 184 ALA A O 1
ATOM 1441 N N . ILE A 1 185 ? 0.170 -12.379 9.132 1.00 96.12 185 ILE A N 1
ATOM 1442 C CA . ILE A 1 185 ? -0.980 -11.735 9.798 1.00 96.12 185 ILE A CA 1
ATOM 1443 C C . ILE A 1 185 ? -2.273 -12.519 9.521 1.00 96.12 185 ILE A C 1
ATOM 1445 O O . ILE A 1 185 ? -3.132 -12.636 10.388 1.00 96.12 185 ILE A O 1
ATOM 1449 N N . GLY A 1 186 ? -2.415 -13.064 8.311 1.00 92.50 186 GLY A N 1
ATOM 1450 C CA . GLY A 1 186 ? -3.601 -13.788 7.858 1.00 92.50 186 GLY A CA 1
ATOM 1451 C C . GLY A 1 186 ? -3.710 -15.254 8.285 1.00 92.50 186 GLY A C 1
ATOM 1452 O O . GLY A 1 186 ? -4.690 -15.899 7.912 1.00 92.50 186 GLY A O 1
ATOM 1453 N N . GLU A 1 187 ? -2.749 -15.797 9.040 1.00 89.75 187 GLU A N 1
ATOM 1454 C CA . GLU A 1 187 ? -2.633 -17.241 9.312 1.00 89.75 187 GLU A CA 1
ATOM 1455 C C . GLU A 1 187 ? -3.920 -17.872 9.856 1.00 89.75 187 GLU A C 1
ATOM 1457 O O . GLU A 1 187 ? -4.317 -18.954 9.418 1.00 89.75 187 GLU A O 1
ATOM 1462 N N . ARG A 1 188 ? -4.620 -17.174 10.757 1.00 90.00 188 ARG A N 1
ATOM 1463 C CA . ARG A 1 188 ? -5.840 -17.682 11.404 1.00 90.00 188 ARG A CA 1
ATOM 1464 C C . ARG A 1 188 ? -7.056 -17.785 10.482 1.00 90.00 188 ARG A C 1
ATOM 1466 O O . ARG A 1 188 ? -8.033 -18.435 10.839 1.00 90.00 188 ARG A O 1
ATOM 1473 N N . TYR A 1 189 ? -7.031 -17.112 9.333 1.00 89.19 189 TYR A N 1
ATOM 1474 C CA . TYR A 1 189 ? -8.166 -17.067 8.410 1.00 89.19 189 TYR A CA 1
ATOM 1475 C C . TYR A 1 189 ? -8.121 -18.171 7.356 1.00 89.19 189 TYR A C 1
ATOM 1477 O O . TYR A 1 189 ? -9.095 -18.345 6.629 1.00 89.19 189 TYR A O 1
ATOM 1485 N N . HIS A 1 190 ? -7.010 -18.913 7.268 1.00 83.50 190 HIS A N 1
ATOM 1486 C CA . HIS A 1 190 ? -6.836 -20.020 6.326 1.00 83.50 190 HIS A CA 1
ATOM 1487 C C . HIS A 1 190 ? -7.212 -19.658 4.879 1.00 83.50 190 HIS A C 1
ATOM 1489 O O . HIS A 1 190 ? -7.816 -20.467 4.169 1.00 83.50 190 HIS A O 1
ATOM 1495 N N . PHE A 1 191 ? -6.856 -18.445 4.432 1.00 80.62 191 PHE A N 1
ATOM 1496 C CA . PHE A 1 191 ? -7.013 -18.057 3.030 1.00 80.62 191 PHE A CA 1
ATOM 1497 C C . PHE A 1 191 ? -6.351 -19.123 2.147 1.00 80.62 191 PHE A C 1
ATOM 1499 O O . PHE A 1 191 ? -5.229 -19.552 2.423 1.00 80.62 191 PHE A O 1
ATOM 1506 N N . THR A 1 192 ? -7.078 -19.620 1.147 1.00 60.56 192 THR A N 1
ATOM 1507 C CA . THR A 1 192 ? -6.739 -20.853 0.427 1.00 60.56 192 THR A CA 1
ATOM 1508 C C . THR A 1 192 ? -5.305 -20.836 -0.112 1.00 60.56 192 THR A C 1
ATOM 1510 O O . THR A 1 192 ? -4.964 -20.044 -0.987 1.00 60.56 192 THR A O 1
ATOM 1513 N N . ALA A 1 193 ? -4.472 -21.745 0.403 1.00 54.19 193 ALA A N 1
ATOM 1514 C CA . ALA A 1 193 ? -3.029 -21.825 0.162 1.00 54.19 193 ALA A CA 1
ATOM 1515 C C . ALA A 1 193 ? -2.638 -22.534 -1.152 1.00 54.19 193 ALA A C 1
ATOM 1517 O O . ALA A 1 193 ? -1.501 -22.977 -1.291 1.00 54.19 193 ALA A O 1
ATOM 1518 N N . TYR A 1 194 ? -3.558 -22.678 -2.112 1.00 50.38 194 TYR A N 1
ATOM 1519 C CA . TYR A 1 194 ? -3.375 -23.589 -3.253 1.00 50.38 194 TYR A CA 1
ATOM 1520 C C . TYR A 1 194 ? -2.233 -23.226 -4.217 1.00 50.38 194 TYR A C 1
ATOM 1522 O O . TYR A 1 194 ? -1.885 -24.060 -5.037 1.00 50.38 194 TYR A O 1
ATOM 1530 N N . ASP A 1 195 ? -1.595 -22.062 -4.066 1.00 53.56 195 ASP A N 1
ATOM 1531 C CA . ASP A 1 195 ? -0.442 -21.646 -4.874 1.00 53.56 195 ASP A CA 1
ATOM 1532 C C . ASP A 1 195 ? 0.527 -20.791 -4.038 1.00 53.56 195 ASP A C 1
ATOM 1534 O O . ASP A 1 195 ? 0.720 -19.609 -4.328 1.00 53.56 195 ASP A O 1
ATOM 1538 N N . ASP A 1 196 ? 1.073 -21.296 -2.931 1.00 60.22 196 ASP A N 1
ATOM 1539 C CA . ASP A 1 196 ? 2.176 -20.576 -2.278 1.00 60.22 196 ASP A CA 1
ATOM 1540 C C . ASP A 1 196 ? 3.330 -20.393 -3.281 1.00 60.22 196 ASP A C 1
ATOM 1542 O O . ASP A 1 196 ? 3.735 -21.332 -3.967 1.00 60.22 196 ASP A O 1
ATOM 1546 N N . LEU A 1 197 ? 3.852 -19.166 -3.390 1.00 59.91 197 LEU A N 1
ATOM 1547 C CA . LEU A 1 197 ? 4.979 -18.856 -4.270 1.00 59.91 197 LEU A CA 1
ATOM 1548 C C . LEU A 1 197 ? 6.226 -19.605 -3.782 1.00 59.91 197 LEU A C 1
ATOM 1550 O O . LEU A 1 197 ? 6.901 -19.161 -2.853 1.00 59.91 197 LEU A O 1
ATOM 1554 N N . VAL A 1 198 ? 6.545 -20.735 -4.411 1.00 56.56 198 VAL A N 1
ATOM 1555 C CA . VAL A 1 198 ? 7.815 -21.436 -4.199 1.00 56.56 198 VAL A CA 1
ATOM 1556 C C . VAL A 1 198 ? 8.878 -20.739 -5.045 1.00 56.56 198 VAL A C 1
ATOM 1558 O O . VAL A 1 198 ? 8.917 -20.897 -6.265 1.00 56.56 198 VAL A O 1
ATOM 1561 N N . LEU A 1 199 ? 9.726 -19.928 -4.411 1.00 52.22 199 LEU A N 1
ATOM 1562 C CA . LEU A 1 199 ? 10.877 -19.336 -5.091 1.00 52.22 199 LEU A CA 1
ATOM 1563 C C . LEU A 1 199 ? 12.009 -20.369 -5.226 1.00 52.22 199 LEU A C 1
ATOM 1565 O O . LEU A 1 199 ? 12.277 -21.100 -4.267 1.00 52.22 199 LEU A O 1
ATOM 1569 N N . PRO A 1 200 ? 12.721 -20.410 -6.368 1.00 43.81 200 PRO A N 1
ATOM 1570 C CA . PRO A 1 200 ? 14.014 -21.076 -6.426 1.00 43.81 200 PRO A CA 1
ATOM 1571 C C . PRO A 1 200 ? 14.999 -20.382 -5.464 1.00 43.81 200 PRO A C 1
ATOM 1573 O O . PRO A 1 200 ? 14.865 -19.178 -5.215 1.00 43.81 200 PRO A O 1
ATOM 1576 N N . PRO A 1 201 ? 15.969 -21.117 -4.888 1.00 36.47 201 PRO A N 1
ATOM 1577 C CA . PRO A 1 201 ? 16.895 -20.563 -3.908 1.00 36.47 201 PRO A CA 1
ATOM 1578 C C . PRO A 1 201 ? 17.639 -19.347 -4.475 1.00 36.47 201 PRO A C 1
ATOM 1580 O O . PRO A 1 201 ? 18.067 -19.335 -5.629 1.00 36.47 201 PRO A O 1
ATOM 1583 N N . LEU A 1 202 ? 17.791 -18.315 -3.642 1.00 39.53 202 LEU A N 1
ATOM 1584 C CA . LEU A 1 202 ? 18.666 -17.179 -3.917 1.00 39.53 202 LEU A CA 1
ATOM 1585 C C . LEU A 1 202 ? 20.103 -17.709 -3.985 1.00 39.53 202 LEU A C 1
ATOM 1587 O O . LEU A 1 202 ? 20.712 -17.965 -2.949 1.00 39.53 202 LEU A O 1
ATOM 1591 N N . ASN A 1 203 ? 20.633 -17.906 -5.193 1.00 35.25 203 ASN A N 1
ATOM 1592 C CA . ASN A 1 203 ? 22.040 -18.246 -5.380 1.00 35.25 203 ASN A CA 1
ATOM 1593 C C . ASN A 1 203 ? 22.900 -17.071 -4.896 1.00 35.25 203 ASN A C 1
ATOM 1595 O O . ASN A 1 203 ? 23.034 -16.058 -5.583 1.00 35.25 203 ASN A O 1
ATOM 1599 N N . SER A 1 204 ? 23.460 -17.209 -3.697 1.00 36.78 204 SER A N 1
ATOM 1600 C CA . SER A 1 204 ? 24.618 -16.449 -3.248 1.00 36.78 204 SER A CA 1
ATOM 1601 C C . SER A 1 204 ? 25.871 -17.070 -3.866 1.00 36.78 204 SER A C 1
ATOM 1603 O O . SER A 1 204 ? 26.184 -18.215 -3.559 1.00 36.78 204 SER A O 1
ATOM 1605 N N . ASP A 1 205 ? 26.535 -16.286 -4.713 1.00 39.38 205 ASP A N 1
ATOM 1606 C CA . ASP A 1 205 ? 27.925 -16.382 -5.173 1.00 39.38 205 ASP A CA 1
ATOM 1607 C C . ASP A 1 205 ? 28.455 -17.704 -5.764 1.00 39.38 205 ASP A C 1
ATOM 1609 O O . ASP A 1 205 ? 28.600 -18.714 -5.086 1.00 39.38 205 ASP A O 1
ATOM 1613 N N . GLY A 1 206 ? 28.943 -17.593 -7.007 1.00 40.00 206 GLY A N 1
ATOM 1614 C CA . GLY A 1 206 ? 30.160 -18.280 -7.451 1.00 40.00 206 GLY A CA 1
ATOM 1615 C C . GLY A 1 206 ? 29.998 -19.671 -8.067 1.00 40.00 206 GLY A C 1
ATOM 1616 O O . GLY A 1 206 ? 29.626 -20.624 -7.401 1.00 40.00 206 GLY A O 1
ATOM 1617 N N . ASP A 1 207 ? 30.427 -19.765 -9.325 1.00 34.41 207 ASP A N 1
ATOM 1618 C CA . ASP A 1 207 ? 30.813 -20.969 -10.070 1.00 34.41 207 ASP A CA 1
ATOM 1619 C C . ASP A 1 207 ? 29.719 -21.903 -10.624 1.00 34.41 207 ASP A C 1
ATOM 1621 O O . ASP A 1 207 ? 29.277 -22.877 -10.027 1.00 34.41 207 ASP A O 1
ATOM 1625 N N . GLY A 1 208 ? 29.391 -21.622 -11.891 1.00 39.19 208 GLY A N 1
ATOM 1626 C CA . GLY A 1 208 ? 29.558 -22.572 -12.993 1.00 39.19 208 GLY A CA 1
ATOM 1627 C C . GLY A 1 208 ? 28.720 -23.846 -12.980 1.00 39.19 208 GLY A C 1
ATOM 1628 O O . GLY A 1 208 ? 29.205 -24.886 -12.552 1.00 39.19 208 GLY A O 1
ATOM 1629 N N . VAL A 1 209 ? 27.564 -23.814 -13.654 1.00 38.06 209 VAL A N 1
ATOM 1630 C CA . VAL A 1 209 ? 27.065 -24.985 -14.394 1.00 38.06 209 VAL A CA 1
ATOM 1631 C C . VAL A 1 209 ? 26.494 -24.554 -15.750 1.00 38.06 209 VAL A C 1
ATOM 1633 O O . VAL A 1 209 ? 25.774 -23.569 -15.884 1.00 38.06 209 VAL A O 1
ATOM 1636 N N . THR A 1 210 ? 26.938 -25.324 -16.732 1.00 31.50 210 THR A N 1
ATOM 1637 C CA . THR A 1 210 ? 26.776 -25.350 -18.185 1.00 31.50 210 THR A CA 1
ATOM 1638 C C . THR A 1 210 ? 25.410 -24.980 -18.766 1.00 31.50 210 THR A C 1
ATOM 1640 O O . THR A 1 210 ? 24.361 -25.438 -18.323 1.00 31.50 210 THR A O 1
ATOM 1643 N N . LEU A 1 211 ? 25.488 -24.198 -19.844 1.00 43.88 211 LEU A N 1
ATOM 1644 C CA . LEU A 1 211 ? 24.445 -23.930 -20.824 1.00 43.88 211 LEU A CA 1
ATOM 1645 C C . LEU A 1 211 ? 24.237 -25.179 -21.698 1.00 43.88 211 LEU A C 1
ATOM 1647 O O . LEU A 1 211 ? 25.053 -25.424 -22.572 1.00 43.88 211 LEU A O 1
ATOM 1651 N N . ASP A 1 212 ? 23.166 -25.926 -21.450 1.00 36.69 212 ASP A N 1
ATOM 1652 C CA . ASP A 1 212 ? 22.627 -27.033 -22.260 1.00 36.69 212 ASP A CA 1
ATOM 1653 C C . ASP A 1 212 ? 21.164 -27.186 -21.774 1.00 36.69 212 ASP A C 1
ATOM 1655 O O . ASP A 1 212 ? 20.935 -27.239 -20.572 1.00 36.69 212 ASP A O 1
ATOM 1659 N N . GLU A 1 213 ? 20.071 -27.158 -22.534 1.00 37.50 213 GLU A N 1
ATOM 1660 C CA . GLU A 1 213 ? 19.784 -27.256 -23.959 1.00 37.50 213 GLU A CA 1
ATOM 1661 C C . GLU A 1 213 ? 18.511 -26.427 -24.225 1.00 37.50 213 GLU A C 1
ATOM 1663 O O . GLU A 1 213 ? 17.503 -26.580 -23.533 1.00 37.50 213 GLU A O 1
ATOM 1668 N N . LEU A 1 214 ? 18.504 -25.582 -25.256 1.00 35.69 214 LEU A N 1
ATOM 1669 C CA . LEU A 1 214 ? 17.263 -25.054 -25.834 1.00 35.69 214 LEU A CA 1
ATOM 1670 C C . LEU A 1 214 ? 17.169 -25.600 -27.258 1.00 35.69 214 LEU A C 1
ATOM 1672 O O . LEU A 1 214 ? 17.463 -24.922 -28.240 1.00 35.69 214 LEU A O 1
ATOM 1676 N N . ILE A 1 215 ? 16.805 -26.882 -27.351 1.00 40.75 215 ILE A N 1
ATOM 1677 C CA . ILE A 1 215 ? 16.407 -27.513 -28.607 1.00 40.75 215 ILE A CA 1
ATOM 1678 C C . ILE A 1 215 ? 14.888 -27.371 -28.754 1.00 40.75 215 ILE A C 1
ATOM 1680 O O . ILE A 1 215 ? 14.111 -28.068 -28.117 1.00 40.75 215 ILE A O 1
ATOM 1684 N N . VAL A 1 216 ? 14.521 -26.423 -29.618 1.00 39.31 216 VAL A N 1
ATOM 1685 C CA . VAL A 1 216 ? 13.492 -26.486 -30.672 1.00 39.31 216 VAL A CA 1
ATOM 1686 C C . VAL A 1 216 ? 12.126 -27.107 -30.337 1.00 39.31 216 VAL A C 1
ATOM 1688 O O . VAL A 1 216 ? 11.982 -28.319 -30.218 1.00 39.31 216 VAL A O 1
ATOM 1691 N N . ALA A 1 217 ? 11.078 -26.296 -30.505 1.00 33.75 217 ALA A N 1
ATOM 1692 C CA . ALA A 1 217 ? 9.880 -26.730 -31.221 1.00 33.75 217 ALA A CA 1
ATOM 1693 C C . ALA A 1 217 ? 9.451 -25.629 -32.207 1.00 33.75 217 ALA A C 1
ATOM 1695 O O . ALA A 1 217 ? 9.487 -24.446 -31.876 1.00 33.75 217 ALA A O 1
ATOM 1696 N N . LYS A 1 218 ? 9.178 -26.077 -33.435 1.00 41.22 218 LYS A N 1
ATOM 1697 C CA . LYS A 1 218 ? 8.913 -25.328 -34.671 1.00 41.22 218 LYS A CA 1
ATOM 1698 C C . LYS A 1 218 ? 7.626 -24.513 -34.648 1.00 41.22 218 LYS A C 1
ATOM 1700 O O . LYS A 1 218 ? 6.668 -24.967 -33.989 1.00 41.22 218 LYS A O 1
#

Radius of gyration: 18.56 Å; Cα contacts (8 Å, |Δi|>4): 299; chains: 1; bounding box: 48×50×55 Å

Mean predicted aligned error: 8.37 Å

Nearest PDB structures (foldseek):
  4l68-assembly1_A  TM=9.223E-01  e=3.984E-16  Arabidopsis thaliana
  3ulz-assembly1_A  TM=8.745E-01  e=1.093E-13  Arabidopsis thaliana
  3tl8-assembly2_D  TM=8.578E-01  e=8.769E-14  Arabidopsis thaliana
  7xdy-assembly2_B  TM=9.243E-01  e=5.392E-13  Arabidopsis thaliana
  4l68-assembly2_B  TM=7.738E-01  e=1.520E-13  Arabidopsis thaliana

InterPro domains:
  IPR000719 Protein kinase domain [PF00069] (14-180)
  IPR000719 Protein kinase domain [PS50011] (1-192)
  IPR011009 Protein kinase-like domain superfamily [SSF56112] (1-182)
  IPR020635 Tyrosine-protein kinase, catalytic domain [SM00219] (1-182)
  IPR051824 LRR Receptor-Like Ser/Thr Protein Kinase [PTHR48006] (1-185)

Sequence (218 aa):
MDWPLRLRIGIGAAKGLAYLHHTCNPRVLHRNISSKCILLDDDYEPKISDFGLARLMNPIDTHLSTFVNGEFGDLGYVAPEYARTLMATPKGDVYSFGVVLLELVTGEKPTHVSMAPENFRGNLVEWINYLSNNALLQDAIDKSLTGKDTDGELMQFLKVACSCTLATPKERPTMFEAYQLLRAIGERYHFTAYDDLVLPPLNSDGDGVTLDELIVAK